Protein AF-A0A9P6THL8-F1 (afdb_monomer)

Foldseek 3Di:
DDDPPDPCVPDPVSCVVPDDDPVPDDFFAQFQAPWEKEWAFFPQQQLLVQCLVVVDSVPSDPVCVLAARDIDTAASVQETAPPDDADQDWAWFFDDPDPVRDTDTGGFPFWKFFAWWKFFFDDAKDAQQGFQFLVRLVVRGQAIFRFPQRGLGASPRRQVVPQPPPHGDSRRHRHGYGYRDGHGNVNLPDQPDDADQRVVHYDPRQDDDDRQWGFAWTWKWKDAQPGDTDTQATAGRSSTNGGSSSVRRNCCVNRDIDGGNHMYISTGGADDDLRHGRMLCSNCSNLVRWDADPVGDIDSHDDPRMDMDD

Mean predicted aligned error: 6.52 Å

Secondary structure (DSSP, 8-state):
-PPTT-HHHH-HHHHHHH---TTTS----SS--S-EEEE---HHHHHHHHHHHHS-STT-S-TTTTTS--EEE--GGGEEETT---PPPEEEE---S-TT-PPEEEE-S-EE-B---EEEE-SSPPPTT-PPPHHHHGGGEEEEE----B---EEHHHHHHH-TTT--STTTTT-EEE-S-EEETTTT-S--BPPP--SSPPPGGG---S--B---EE--EEE-TTSPPEE---EEGGG-SS-HHHHHHHHHHTS----TT-EEE------SSGGG-SBHHHHTTTTTS-EE-TTS-EESSPPTT-EEE-

Sequence (310 aa):
MLQADSSLANDGMTRTKLFHSQAEVTIHLPLDVGDYTDFFASEDHMINAATIFVGSRDNAMLLNWSHVPMAYHGRSSTIIVSRYAIARPVGQTRPGSSSDGIPCFGPTSQFDYELEVGYVIGGLANARGEPISLSRARDRIFGALILFCLEHFSAREIQAWESYPLGPFLGKNFATTISAWVVQAEALGLATFSCEPQAPAPLPYLQEREPTTWDLEVVAKVRGAEEAWTRTSVSNLKTLRWTAIQMITHHSVGGCCLRPGDLLGTGTISGNTVESLGCLLERTRGGTETWSLKHGQKRTWLEDGDLRKC

Nearest PDB structures (foldseek):
  1qqj-assembly1_B  TM=9.687E-01  e=2.855E-34  Mus musculus
  5ti1-assembly4_G  TM=9.709E-01  e=6.209E-34  Paraburkholderia xenovorans LB400
  5ti1-assembly1_A  TM=9.694E-01  e=3.849E-34  Paraburkholderia xenovorans LB400
  4qku-assembly2_D  TM=9.713E-01  e=7.429E-34  Burkholderia cenocepacia J2315
  4qku-assembly1_A  TM=9.738E-01  e=6.781E-33  Burkholderia cenocepacia J2315

Radius of gyration: 20.7 Å; Cα contacts (8 Å, |Δi|>4): 680; chains: 1; bounding box: 59×36×60 Å

Organism: NCBI:txid708437

InterPro domains:
  IPR005959 Fumarylacetoacetase [PTHR43069] (2-306)
  IPR011234 Fumarylacetoacetase-like, C-terminal [PF01557] (62-307)
  IPR036663 Fumarylacetoacetase-like, C-terminal domain superfamily [G3DSA:3.90.850.10] (28-307)
  IPR036663 Fumarylacetoacetase-like, C-terminal domain superfamily [SSF56529] (32-306)

Solvent-accessible surface area (backbone atoms only — not comparable to full-atom values): 16869 Å² total; per-residue (Å²): 128,87,56,88,87,34,74,68,74,70,34,68,67,54,43,70,72,74,58,74,59,80,88,78,53,88,85,57,64,76,59,74,50,70,51,28,35,37,31,60,21,12,54,46,37,46,38,46,52,27,28,61,77,72,70,33,69,90,71,22,68,54,78,58,58,65,63,38,79,45,66,48,78,53,51,38,93,31,57,40,39,69,86,71,86,79,80,80,59,65,47,54,30,60,42,65,96,56,92,81,67,58,63,42,75,45,67,55,80,43,30,33,47,25,37,34,39,27,35,32,32,26,67,76,55,44,53,77,65,42,50,46,49,50,92,51,24,62,74,29,44,54,14,43,26,57,22,36,33,55,13,51,36,28,28,48,50,31,23,72,49,58,20,74,91,82,45,71,48,84,19,41,49,76,39,32,22,29,49,57,61,74,37,39,38,75,78,72,44,77,44,76,34,57,64,73,85,58,79,62,68,50,58,79,78,58,60,77,92,62,46,67,33,45,92,42,80,44,46,36,28,43,22,52,83,89,57,65,80,22,79,59,18,53,26,42,60,55,55,35,71,48,44,67,36,44,44,49,15,58,61,12,60,87,17,43,59,57,42,54,34,21,38,40,38,36,26,40,41,15,39,95,46,78,55,10,24,26,30,35,54,58,65,8,59,68,58,77,39,73,45,68,43,83,88,63,54,71,38,46,44,65,57,93,67,53,42,78,46,100

Structure (mmCIF, N/CA/C/O backbone):
data_AF-A0A9P6THL8-F1
#
_entry.id   AF-A0A9P6THL8-F1
#
loop_
_atom_site.group_PDB
_atom_site.id
_atom_site.type_symbol
_atom_site.label_atom_id
_atom_site.label_alt_id
_atom_site.label_comp_id
_atom_site.label_asym_id
_atom_site.label_entity_id
_atom_site.label_seq_id
_atom_site.pdbx_PDB_ins_code
_atom_site.Cartn_x
_atom_site.Cartn_y
_atom_site.Cartn_z
_atom_site.occupancy
_atom_site.B_iso_or_equiv
_atom_site.auth_seq_id
_atom_site.auth_comp_id
_atom_site.auth_asym_id
_atom_site.auth_atom_id
_atom_site.pdbx_PDB_model_num
ATOM 1 N N . MET A 1 1 ? -19.019 8.530 -22.547 1.00 51.66 1 MET A N 1
ATOM 2 C CA . MET A 1 1 ? -20.054 9.165 -21.699 1.00 51.66 1 MET A CA 1
ATOM 3 C C . MET A 1 1 ? -21.196 9.621 -22.586 1.00 51.66 1 MET A C 1
ATOM 5 O O . MET A 1 1 ? -20.924 10.044 -23.704 1.00 51.66 1 MET A O 1
ATOM 9 N N . LEU A 1 2 ? -22.445 9.525 -22.123 1.00 58.72 2 LEU A N 1
ATOM 10 C CA . LEU A 1 2 ? -23.575 10.131 -22.831 1.00 58.72 2 LEU A CA 1
ATOM 11 C C . LEU A 1 2 ? -23.367 11.645 -22.868 1.00 58.72 2 LEU A C 1
ATOM 13 O O . LEU A 1 2 ? -23.181 12.266 -21.824 1.00 58.72 2 LEU A O 1
ATOM 17 N N . GLN A 1 3 ? -23.343 12.220 -24.067 1.00 67.75 3 GLN A N 1
ATOM 18 C CA . GLN A 1 3 ? -23.318 13.669 -24.218 1.00 67.75 3 GLN A CA 1
ATOM 19 C C . GLN A 1 3 ? -24.603 14.245 -23.616 1.00 67.75 3 GLN A C 1
ATOM 21 O O . GLN A 1 3 ? -25.689 13.673 -23.799 1.00 67.75 3 GLN A O 1
ATOM 26 N N . ALA A 1 4 ? -24.466 15.364 -22.898 1.00 63.47 4 ALA A N 1
ATOM 27 C CA . ALA A 1 4 ? -25.612 16.171 -22.503 1.00 63.47 4 ALA A CA 1
ATOM 28 C C . ALA A 1 4 ? -26.462 16.463 -23.756 1.00 63.47 4 ALA A C 1
ATOM 30 O O . ALA A 1 4 ? -25.913 16.686 -24.833 1.00 63.47 4 ALA A O 1
ATOM 31 N N . ASP A 1 5 ? -27.785 16.361 -23.620 1.00 71.50 5 ASP A N 1
ATOM 32 C CA . ASP A 1 5 ? -28.780 16.602 -24.679 1.00 71.50 5 ASP A CA 1
ATOM 33 C C . ASP A 1 5 ? -28.837 15.593 -25.841 1.00 71.50 5 ASP A C 1
ATOM 35 O O . ASP A 1 5 ? -29.547 15.809 -26.825 1.00 71.50 5 ASP A O 1
ATOM 39 N N . SER A 1 6 ? -28.167 14.441 -25.730 1.00 78.56 6 SER A N 1
ATOM 40 C CA . SER A 1 6 ? -28.364 13.352 -26.697 1.00 78.56 6 SER A CA 1
ATOM 41 C C . SER A 1 6 ? -29.800 12.804 -26.669 1.00 78.56 6 SER A C 1
ATOM 43 O O . SER A 1 6 ? -30.476 12.813 -25.638 1.00 78.56 6 SER A O 1
ATOM 45 N N . SER A 1 7 ? -30.268 12.255 -27.795 1.00 74.56 7 SER A N 1
ATOM 46 C CA . SER A 1 7 ? -31.587 11.607 -27.886 1.00 74.56 7 SER A CA 1
ATOM 47 C C . SER A 1 7 ? -31.772 10.495 -26.843 1.00 74.56 7 SER A C 1
ATOM 49 O O . SER A 1 7 ? -32.852 10.366 -26.276 1.00 74.56 7 SER A O 1
ATOM 51 N N . LEU A 1 8 ? -30.702 9.759 -26.514 1.00 72.88 8 LEU A N 1
ATOM 52 C CA . LEU A 1 8 ? -30.692 8.775 -25.424 1.00 72.88 8 LEU A CA 1
ATOM 53 C C . LEU A 1 8 ? -30.800 9.407 -24.029 1.00 72.88 8 LEU A C 1
ATOM 55 O O . LEU A 1 8 ? -31.421 8.821 -23.146 1.00 72.88 8 LEU A O 1
ATOM 59 N N . ALA A 1 9 ? -30.206 10.582 -23.807 1.00 69.56 9 ALA A N 1
ATOM 60 C CA . ALA A 1 9 ? -30.290 11.276 -22.522 1.00 69.56 9 ALA A CA 1
ATOM 61 C C . ALA A 1 9 ? -31.697 11.838 -22.242 1.00 69.56 9 ALA A C 1
ATOM 63 O O . ALA A 1 9 ? -32.037 12.043 -21.075 1.00 69.56 9 ALA A O 1
ATOM 64 N N . ASN A 1 10 ? -32.508 12.054 -23.285 1.00 74.56 10 ASN A N 1
ATOM 65 C CA . ASN A 1 10 ? -33.852 12.635 -23.202 1.00 74.56 10 ASN A CA 1
ATOM 66 C C . ASN A 1 10 ? -34.995 11.611 -23.342 1.00 74.56 10 ASN A C 1
ATOM 68 O O . ASN A 1 10 ? -36.155 11.966 -23.138 1.00 74.56 10 ASN A O 1
ATOM 72 N N . ASP A 1 11 ? -34.699 10.342 -23.638 1.00 82.00 11 ASP A N 1
ATOM 73 C CA . ASP A 1 11 ? -35.708 9.281 -23.654 1.00 82.00 11 ASP A CA 1
ATOM 74 C C . ASP A 1 11 ? -35.990 8.751 -22.237 1.00 82.00 11 ASP A C 1
ATOM 76 O O . ASP A 1 11 ? -35.182 8.038 -21.635 1.00 82.00 11 ASP A O 1
ATOM 80 N N . GLY A 1 12 ? -37.175 9.074 -21.711 1.00 79.88 12 GLY A N 1
ATOM 81 C CA . GLY A 1 12 ? -37.613 8.676 -20.373 1.00 79.88 12 GLY A CA 1
ATOM 82 C C . GLY A 1 12 ? -37.626 7.161 -20.148 1.00 79.88 12 GLY A C 1
ATOM 83 O O . GLY A 1 12 ? -37.243 6.712 -19.069 1.00 79.88 12 GLY A O 1
ATOM 84 N N . MET A 1 13 ? -37.981 6.358 -21.161 1.00 82.12 13 MET A N 1
ATOM 85 C CA . MET A 1 13 ? -37.974 4.896 -21.017 1.00 82.12 13 MET A CA 1
ATOM 86 C C . MET A 1 13 ? -36.553 4.340 -20.929 1.00 82.12 13 MET A C 1
ATOM 88 O O . MET A 1 13 ? -36.282 3.472 -20.097 1.00 82.12 13 MET A O 1
ATOM 92 N N . THR A 1 14 ? -35.642 4.842 -21.765 1.00 81.12 14 THR A N 1
ATOM 93 C CA . THR A 1 14 ? -34.224 4.463 -21.730 1.00 81.12 14 THR A CA 1
ATOM 94 C C . THR A 1 14 ? -33.574 4.870 -20.412 1.00 81.12 14 THR A C 1
ATOM 96 O O . THR A 1 14 ? -32.841 4.071 -19.830 1.00 81.12 14 THR A O 1
ATOM 99 N N . ARG A 1 15 ? -33.892 6.058 -19.878 1.00 79.94 15 ARG A N 1
ATOM 100 C CA . ARG A 1 15 ? -33.377 6.501 -18.574 1.00 79.94 15 ARG A CA 1
ATOM 101 C C . ARG A 1 15 ? -33.759 5.546 -17.448 1.00 79.94 15 ARG A C 1
ATOM 103 O O . ARG A 1 15 ? -32.882 5.110 -16.713 1.00 79.94 15 ARG A O 1
ATOM 110 N N . THR A 1 16 ? -35.038 5.183 -17.343 1.00 83.06 16 THR A N 1
ATOM 111 C CA . THR A 1 16 ? -35.516 4.269 -16.292 1.00 83.06 16 THR A CA 1
ATOM 112 C C . THR A 1 16 ? -34.966 2.849 -16.447 1.00 83.06 16 THR A C 1
ATOM 114 O O . THR A 1 16 ? -34.791 2.155 -15.452 1.00 83.06 16 THR A O 1
ATOM 117 N N . LYS A 1 17 ? -34.688 2.400 -17.678 1.00 85.19 17 LYS A N 1
ATOM 118 C CA . LYS A 1 17 ? -34.174 1.045 -17.934 1.00 85.19 17 LYS A CA 1
ATOM 119 C C . LYS A 1 17 ? -32.658 0.905 -17.790 1.00 85.19 17 LYS A C 1
ATOM 121 O O . LYS A 1 17 ? -32.214 -0.178 -17.435 1.00 85.19 17 LYS A O 1
ATOM 126 N N . LEU A 1 18 ? -31.880 1.937 -18.127 1.00 84.44 18 LEU A N 1
ATOM 127 C CA . LEU A 1 18 ? -30.414 1.842 -18.221 1.00 84.44 18 LEU A CA 1
ATOM 128 C C . LEU A 1 18 ? -29.664 2.533 -17.079 1.00 84.44 18 LEU A C 1
ATOM 130 O O . LEU A 1 18 ? -28.484 2.252 -16.878 1.00 84.44 18 LEU A O 1
ATOM 134 N N . PHE A 1 19 ? -30.307 3.448 -16.351 1.00 85.62 19 PHE A N 1
ATOM 135 C CA . PHE A 1 19 ? -29.684 4.134 -15.227 1.00 85.62 19 PHE A CA 1
ATOM 136 C C . PHE A 1 19 ? -30.283 3.650 -13.923 1.00 85.62 19 PHE A C 1
ATOM 138 O O . PHE A 1 19 ? -31.482 3.770 -13.683 1.00 85.62 19 PHE A O 1
ATOM 145 N N . HIS A 1 20 ? -29.407 3.174 -13.055 1.00 88.94 20 HIS A N 1
ATOM 146 C CA . HIS A 1 20 ? -29.761 2.775 -11.708 1.00 88.94 20 HIS A CA 1
ATOM 147 C C . HIS A 1 20 ? -29.165 3.768 -10.722 1.00 88.94 20 HIS A C 1
ATOM 149 O O . HIS A 1 20 ? -28.039 4.246 -10.903 1.00 88.94 20 HIS A O 1
ATOM 155 N N . SER A 1 21 ? -29.914 4.076 -9.665 1.00 90.44 21 SER A N 1
ATOM 156 C CA . SER A 1 21 ? -29.347 4.807 -8.541 1.00 90.44 21 SER A CA 1
ATOM 157 C C . SER A 1 21 ? -28.203 3.988 -7.948 1.00 90.44 21 SER A C 1
ATOM 159 O O . SER A 1 21 ? -28.346 2.791 -7.708 1.00 90.44 21 SER A O 1
ATOM 161 N N . GLN A 1 22 ? -27.073 4.629 -7.644 1.00 89.50 22 GLN A N 1
ATOM 162 C CA . GLN A 1 22 ? -25.965 3.952 -6.959 1.00 89.50 22 GLN A CA 1
ATOM 163 C C . GLN A 1 22 ? -26.384 3.382 -5.591 1.00 89.50 22 GLN A C 1
ATOM 165 O O . GLN A 1 22 ? -25.741 2.465 -5.090 1.00 89.50 22 GLN A O 1
ATOM 170 N N . ALA A 1 23 ? -27.451 3.915 -4.985 1.00 90.69 23 ALA A N 1
ATOM 171 C CA . ALA A 1 23 ? -28.009 3.412 -3.731 1.00 90.69 23 ALA A CA 1
ATOM 172 C C . ALA A 1 23 ? -28.830 2.117 -3.897 1.00 90.69 23 ALA A C 1
ATOM 174 O O . ALA A 1 23 ? -29.114 1.456 -2.904 1.00 90.69 23 ALA A O 1
ATOM 175 N N . GLU A 1 24 ? -29.211 1.764 -5.126 1.00 91.94 24 GLU A N 1
ATOM 176 C CA . GLU A 1 24 ? -30.087 0.626 -5.446 1.00 91.94 24 GLU A CA 1
ATOM 177 C C . GLU A 1 24 ? -29.328 -0.548 -6.079 1.00 91.94 24 GLU A C 1
ATOM 179 O O . GLU A 1 24 ? -29.916 -1.592 -6.356 1.00 91.94 24 GLU A O 1
ATOM 184 N N . VAL A 1 25 ? -28.023 -0.395 -6.317 1.00 91.31 25 VAL A N 1
ATOM 185 C CA . VAL A 1 25 ? -27.182 -1.434 -6.918 1.00 91.31 25 VAL A CA 1
ATOM 186 C C . VAL A 1 25 ? -26.286 -2.088 -5.878 1.00 91.31 25 VAL A C 1
ATOM 188 O O . VAL A 1 25 ? -25.800 -1.448 -4.943 1.00 91.31 25 VAL A O 1
ATOM 191 N N . THR A 1 26 ? -26.021 -3.377 -6.075 1.00 91.25 26 THR A N 1
ATOM 192 C CA . THR A 1 26 ? -24.977 -4.073 -5.322 1.00 91.25 26 THR A CA 1
ATOM 193 C C . THR A 1 26 ? -23.642 -3.843 -6.011 1.00 91.25 26 THR A C 1
ATOM 195 O O . THR A 1 26 ? -23.495 -4.062 -7.212 1.00 91.25 26 THR A O 1
ATOM 198 N N . ILE A 1 27 ? -22.672 -3.366 -5.241 1.00 90.25 27 ILE A N 1
ATOM 199 C CA . ILE A 1 27 ? -21.318 -3.120 -5.717 1.00 90.25 27 ILE A CA 1
ATOM 200 C C . ILE A 1 27 ? -20.491 -4.392 -5.518 1.00 90.25 27 ILE A C 1
ATOM 202 O O . ILE A 1 27 ? -20.472 -4.956 -4.425 1.00 90.25 27 ILE A O 1
ATOM 206 N N . HIS A 1 28 ? -19.784 -4.812 -6.565 1.00 92.12 28 HIS A N 1
ATOM 207 C CA . HIS A 1 28 ? -18.909 -5.982 -6.560 1.00 92.12 28 HIS A CA 1
ATOM 208 C C . HIS A 1 28 ? -17.447 -5.577 -6.755 1.00 92.12 28 HIS A C 1
ATOM 210 O O . HIS A 1 28 ? -17.143 -4.419 -7.048 1.00 92.12 28 HIS A O 1
ATOM 216 N N . LEU A 1 29 ? -16.542 -6.542 -6.584 1.00 92.06 29 LEU A N 1
ATOM 217 C CA . LEU A 1 29 ? -15.139 -6.361 -6.926 1.00 92.06 29 LEU A CA 1
ATOM 218 C C . LEU A 1 29 ? -15.017 -6.073 -8.437 1.00 92.06 29 LEU A C 1
ATOM 220 O O . LEU A 1 29 ? -15.604 -6.814 -9.227 1.00 92.06 29 LEU A O 1
ATOM 224 N N . PRO A 1 30 ? -14.306 -5.009 -8.853 1.00 90.19 30 PRO A N 1
ATOM 225 C CA . PRO A 1 30 ? -14.272 -4.610 -10.260 1.00 90.19 30 PRO A CA 1
ATOM 226 C C . PRO A 1 30 ? -13.395 -5.503 -11.151 1.00 90.19 30 PRO A C 1
ATOM 228 O O . PRO A 1 30 ? -13.446 -5.375 -12.372 1.00 90.19 30 PRO A O 1
ATOM 231 N N . LEU A 1 31 ? -12.578 -6.375 -10.559 1.00 89.88 31 LEU A N 1
ATOM 232 C CA . LEU A 1 31 ? -11.649 -7.264 -11.253 1.00 89.88 31 LEU A CA 1
ATOM 233 C C . LEU A 1 31 ? -11.541 -8.602 -10.520 1.00 89.88 31 LEU A C 1
ATOM 235 O O . LEU A 1 31 ? -11.673 -8.660 -9.300 1.00 89.88 31 LEU A O 1
ATOM 239 N N . ASP A 1 32 ? -11.269 -9.658 -11.283 1.00 93.31 32 ASP A N 1
ATOM 240 C CA . ASP A 1 32 ? -10.745 -10.914 -10.753 1.00 93.31 32 ASP A CA 1
ATOM 241 C C . ASP A 1 32 ? -9.227 -10.752 -10.598 1.00 93.31 32 ASP A C 1
ATOM 243 O O . ASP A 1 32 ? -8.502 -10.688 -11.594 1.00 93.31 32 ASP A O 1
ATOM 247 N N . VAL A 1 33 ? -8.760 -10.561 -9.361 1.00 94.81 33 VAL A N 1
ATOM 248 C CA . VAL A 1 33 ? -7.348 -10.261 -9.091 1.00 94.81 33 VAL A CA 1
ATOM 249 C C . VAL A 1 33 ? -6.541 -11.552 -9.167 1.00 94.81 33 VAL A C 1
ATOM 251 O O . VAL A 1 33 ? -6.634 -12.395 -8.275 1.00 94.81 33 VAL A O 1
ATOM 254 N N . GLY A 1 34 ? -5.724 -11.688 -10.212 1.00 95.25 34 GLY A N 1
ATOM 255 C CA . GLY A 1 34 ? -4.793 -12.804 -10.354 1.00 95.25 34 GLY A CA 1
ATOM 256 C C . GLY A 1 34 ? -3.738 -12.768 -9.252 1.00 95.25 34 GLY A C 1
ATOM 257 O O . GLY A 1 34 ? -3.819 -13.504 -8.265 1.00 95.25 34 GLY A O 1
ATOM 258 N N . ASP A 1 35 ? -2.769 -11.871 -9.404 1.00 97.56 35 ASP A N 1
ATOM 259 C CA . ASP A 1 35 ? -1.737 -11.616 -8.404 1.00 97.56 35 ASP A CA 1
ATOM 260 C C . ASP A 1 35 ? -1.866 -10.217 -7.802 1.00 97.56 35 ASP A C 1
ATOM 262 O O . ASP A 1 35 ? -2.228 -9.244 -8.469 1.00 97.56 35 ASP A O 1
ATOM 266 N N . TYR A 1 36 ? -1.541 -10.130 -6.516 1.00 97.00 36 TYR A N 1
ATOM 267 C CA . TYR A 1 36 ? -1.417 -8.880 -5.789 1.00 97.00 36 TYR A CA 1
ATOM 268 C C . TYR A 1 36 ? 0.014 -8.727 -5.292 1.00 97.00 36 TYR A C 1
ATOM 270 O O . TYR A 1 36 ? 0.531 -9.605 -4.601 1.00 97.00 36 TYR A O 1
ATOM 278 N N . THR A 1 37 ? 0.639 -7.604 -5.623 1.00 98.06 37 THR A N 1
ATOM 279 C CA . THR A 1 37 ? 1.959 -7.231 -5.117 1.00 98.06 37 THR A CA 1
ATOM 280 C C . THR A 1 37 ? 1.856 -5.889 -4.425 1.00 98.06 37 THR A C 1
ATOM 282 O O . THR A 1 37 ? 1.331 -4.932 -4.993 1.00 98.06 37 THR A O 1
ATOM 285 N N . ASP A 1 38 ? 2.382 -5.822 -3.212 1.00 97.06 38 ASP A N 1
ATOM 286 C CA . ASP A 1 38 ? 2.435 -4.597 -2.436 1.00 97.06 38 ASP A CA 1
ATOM 287 C C . ASP A 1 38 ? 3.863 -4.057 -2.405 1.00 97.06 38 ASP A C 1
ATOM 289 O O . ASP A 1 38 ? 4.803 -4.767 -2.029 1.00 97.06 38 ASP A O 1
ATOM 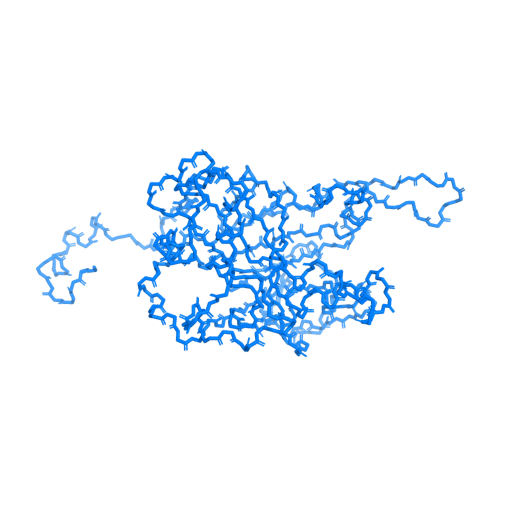293 N N . PHE A 1 39 ? 4.029 -2.820 -2.863 1.00 97.12 39 PHE A N 1
ATOM 294 C CA . PHE A 1 39 ? 5.311 -2.133 -2.862 1.00 97.12 39 PHE A CA 1
ATOM 295 C C . PHE A 1 39 ? 5.543 -1.391 -1.551 1.00 97.12 39 PHE A C 1
ATOM 297 O O . PHE A 1 39 ? 4.701 -1.317 -0.670 1.00 97.12 39 PHE A O 1
ATOM 304 N N . PHE A 1 40 ? 6.734 -0.828 -1.413 1.00 94.88 40 PHE A N 1
ATOM 305 C CA . PHE A 1 40 ? 7.114 0.008 -0.287 1.00 94.88 40 PHE A CA 1
ATOM 306 C C . PHE A 1 40 ? 7.680 1.328 -0.820 1.00 94.88 40 PHE A C 1
ATOM 308 O O . PHE A 1 40 ? 8.867 1.608 -0.671 1.00 94.88 40 PHE A O 1
ATOM 315 N N . ALA A 1 41 ? 6.854 2.096 -1.544 1.00 94.88 41 ALA A N 1
ATOM 316 C CA . ALA A 1 41 ? 7.314 3.185 -2.413 1.00 94.88 41 ALA A CA 1
ATOM 317 C C . ALA A 1 41 ? 7.491 4.558 -1.734 1.00 94.88 41 ALA A C 1
ATOM 319 O O . ALA A 1 41 ? 8.060 5.462 -2.350 1.00 94.88 41 ALA A O 1
ATOM 320 N N . SER A 1 42 ? 7.000 4.753 -0.506 1.00 94.31 42 SER A N 1
ATOM 321 C CA . SER A 1 42 ? 7.125 6.022 0.231 1.00 94.31 42 SER A CA 1
ATOM 322 C C . SER A 1 42 ? 8.410 6.058 1.063 1.00 94.31 42 SER A C 1
ATOM 324 O O . SER A 1 42 ? 8.629 5.207 1.925 1.00 94.31 42 SER A O 1
ATOM 326 N N . GLU A 1 43 ? 9.249 7.070 0.821 1.00 92.50 43 GLU A N 1
ATOM 327 C CA . GLU A 1 43 ? 10.488 7.287 1.582 1.00 92.50 43 GLU A CA 1
ATOM 328 C C . GLU A 1 43 ? 10.202 7.691 3.025 1.00 92.50 43 GLU A C 1
ATOM 330 O O . GLU A 1 43 ? 10.787 7.122 3.945 1.00 92.50 43 GLU A O 1
ATOM 335 N N . ASP A 1 44 ? 9.255 8.611 3.233 1.00 93.50 44 ASP A N 1
ATOM 336 C CA . ASP A 1 44 ? 8.840 9.033 4.571 1.00 93.50 44 ASP A CA 1
ATOM 337 C C . ASP A 1 44 ? 8.319 7.846 5.391 1.00 93.50 44 ASP A C 1
ATOM 339 O O . ASP A 1 44 ? 8.735 7.659 6.535 1.00 93.50 44 ASP A O 1
ATOM 343 N N . HIS A 1 45 ? 7.480 6.990 4.795 1.00 94.56 45 HIS A N 1
ATOM 344 C CA . HIS A 1 45 ? 6.963 5.809 5.484 1.00 94.56 45 HIS A CA 1
ATOM 345 C C . HIS A 1 45 ? 8.082 4.836 5.875 1.00 94.56 45 HIS A C 1
ATOM 347 O O . HIS A 1 45 ? 8.128 4.367 7.014 1.00 94.56 45 HIS A O 1
ATOM 353 N N . MET A 1 46 ? 9.022 4.575 4.961 1.00 91.62 46 MET A N 1
ATOM 354 C CA . MET A 1 46 ? 10.188 3.737 5.239 1.00 91.62 46 MET A CA 1
ATOM 355 C C . MET A 1 46 ? 11.027 4.301 6.390 1.00 91.62 46 MET A C 1
ATOM 357 O O . MET A 1 46 ? 11.335 3.569 7.335 1.00 91.62 46 MET A O 1
ATOM 361 N N . ILE A 1 47 ? 11.329 5.604 6.365 1.00 90.69 47 ILE A N 1
ATOM 362 C CA . ILE A 1 47 ? 12.107 6.272 7.413 1.00 90.69 47 ILE A CA 1
ATOM 363 C C . ILE A 1 47 ? 11.389 6.182 8.763 1.00 90.69 47 ILE A C 1
ATOM 365 O O . ILE A 1 47 ? 12.020 5.862 9.777 1.00 90.69 47 ILE A O 1
ATOM 369 N N . ASN A 1 48 ? 10.081 6.443 8.792 1.00 92.38 48 ASN A N 1
ATOM 370 C CA . ASN A 1 48 ? 9.290 6.407 10.017 1.00 92.38 48 ASN A CA 1
ATOM 371 C C . ASN A 1 48 ? 9.229 4.990 10.600 1.00 92.38 48 ASN A C 1
ATOM 373 O O . ASN A 1 48 ? 9.530 4.799 11.780 1.00 92.38 48 ASN A O 1
ATOM 377 N N . ALA A 1 49 ? 8.904 3.989 9.775 1.00 89.88 49 ALA A N 1
ATOM 378 C CA . ALA A 1 49 ? 8.830 2.595 10.198 1.00 89.88 49 ALA A CA 1
ATOM 379 C C . ALA A 1 49 ? 10.182 2.101 10.730 1.00 89.88 49 ALA A C 1
ATOM 381 O O . ALA A 1 49 ? 10.255 1.539 11.822 1.00 89.88 49 ALA A O 1
ATOM 382 N N . ALA A 1 50 ? 11.274 2.360 10.010 1.00 85.69 50 ALA A N 1
ATOM 383 C CA . ALA A 1 50 ? 12.598 1.947 10.450 1.00 85.69 50 ALA A CA 1
ATOM 384 C C . ALA A 1 50 ? 13.059 2.700 11.710 1.00 85.69 50 ALA A C 1
ATOM 386 O O . ALA A 1 50 ? 13.656 2.091 12.595 1.00 85.69 50 ALA A O 1
ATOM 387 N N . THR A 1 51 ? 12.703 3.978 11.873 1.00 87.88 51 THR A N 1
ATOM 388 C CA . THR A 1 51 ? 12.951 4.704 13.130 1.00 87.88 51 THR A CA 1
ATOM 389 C C . THR A 1 51 ? 12.221 4.046 14.305 1.00 87.88 51 THR A C 1
ATOM 391 O O . THR A 1 51 ? 12.811 3.890 15.371 1.00 87.88 51 THR A O 1
ATOM 394 N N . ILE A 1 52 ? 10.972 3.610 14.113 1.00 88.44 52 ILE A N 1
ATOM 395 C CA . ILE A 1 52 ? 10.176 2.934 15.150 1.00 88.44 52 ILE A CA 1
ATOM 396 C C . ILE A 1 52 ? 10.746 1.547 15.483 1.00 88.44 52 ILE A C 1
ATOM 398 O O . ILE A 1 52 ? 10.860 1.199 16.657 1.00 88.44 52 ILE A O 1
ATOM 402 N N . PHE A 1 53 ? 11.111 0.751 14.475 1.00 82.25 53 PHE A N 1
ATOM 403 C CA . PHE A 1 53 ? 11.532 -0.640 14.684 1.00 82.25 53 PHE A CA 1
ATOM 404 C C . PHE A 1 53 ? 13.018 -0.807 15.024 1.00 82.25 53 PHE A C 1
ATOM 406 O O . PHE A 1 53 ? 13.373 -1.744 15.738 1.00 82.25 53 PHE A O 1
ATOM 413 N N . VAL A 1 54 ? 13.885 0.069 14.513 1.00 79.06 54 VAL A N 1
ATOM 414 C CA . VAL A 1 54 ? 15.353 -0.019 14.646 1.00 79.06 54 VAL A CA 1
ATOM 415 C C . VAL A 1 54 ? 15.901 1.045 15.605 1.00 79.06 54 VAL A C 1
ATOM 417 O O . VAL A 1 54 ? 17.006 0.898 16.124 1.00 79.06 54 VAL A O 1
ATOM 420 N N . GLY A 1 55 ? 15.139 2.108 15.888 1.00 74.44 55 GLY A N 1
ATOM 421 C CA . GLY A 1 55 ? 15.518 3.151 16.846 1.00 74.44 55 GLY A CA 1
ATOM 422 C C . GLY A 1 55 ? 16.481 4.211 16.303 1.00 74.44 55 GLY A C 1
ATOM 423 O O . GLY A 1 55 ? 16.997 5.014 17.077 1.00 74.44 55 GLY A O 1
ATOM 424 N N . SER A 1 56 ? 16.751 4.236 14.993 1.00 66.38 56 SER A N 1
ATOM 425 C CA . SER A 1 56 ? 17.620 5.239 14.367 1.00 66.38 56 SER A CA 1
ATOM 426 C C . SER A 1 56 ? 17.152 5.597 12.961 1.00 66.38 56 SER A C 1
ATOM 428 O O . SER A 1 56 ? 16.839 4.716 12.163 1.00 66.38 56 SER A O 1
ATOM 430 N N . ARG A 1 57 ? 17.175 6.901 12.661 1.00 64.69 57 ARG A N 1
ATOM 431 C CA . ARG A 1 57 ? 16.924 7.464 11.328 1.00 64.69 57 ARG A CA 1
ATOM 432 C C . ARG A 1 57 ? 18.108 7.250 10.378 1.00 64.69 57 ARG A C 1
ATOM 434 O O . ARG A 1 57 ? 17.909 7.096 9.181 1.00 64.69 57 ARG A O 1
ATOM 441 N N . ASP A 1 58 ? 19.325 7.188 10.913 1.00 60.16 58 ASP A N 1
ATOM 442 C CA . ASP A 1 58 ? 20.559 7.083 10.121 1.00 60.16 58 ASP A CA 1
ATOM 443 C C . ASP A 1 58 ? 20.864 5.636 9.701 1.00 60.16 58 ASP A C 1
ATOM 445 O O . ASP A 1 58 ? 21.527 5.406 8.695 1.00 60.16 58 ASP A O 1
ATOM 449 N N . ASN A 1 59 ? 20.319 4.653 10.429 1.00 57.25 59 ASN A N 1
ATOM 450 C CA . ASN A 1 59 ? 20.318 3.237 10.038 1.00 57.25 59 ASN A CA 1
ATOM 451 C C . ASN A 1 59 ? 19.031 2.827 9.294 1.00 57.25 59 ASN A C 1
ATOM 453 O O . ASN A 1 59 ? 18.855 1.647 8.995 1.00 57.25 59 ASN A O 1
ATOM 457 N N . ALA A 1 60 ? 18.109 3.769 9.050 1.00 52.66 60 ALA A N 1
ATOM 458 C CA . ALA A 1 60 ? 16.752 3.467 8.597 1.00 52.66 60 ALA A CA 1
ATOM 459 C C . ALA A 1 60 ? 16.687 2.982 7.147 1.00 52.66 60 ALA A C 1
ATOM 461 O O . ALA A 1 60 ? 15.896 2.097 6.823 1.00 52.66 60 ALA A O 1
ATOM 462 N N . MET A 1 61 ? 17.532 3.536 6.276 1.00 56.94 61 MET A N 1
ATOM 463 C CA . MET A 1 61 ? 17.593 3.082 4.895 1.00 56.94 61 MET A CA 1
ATOM 464 C C . MET A 1 61 ? 18.392 1.788 4.843 1.00 56.94 61 MET A C 1
ATOM 466 O O . MET A 1 61 ? 19.624 1.800 4.893 1.00 56.94 61 MET A O 1
ATOM 470 N N . LEU A 1 62 ? 17.701 0.658 4.683 1.00 65.88 62 LEU A N 1
ATOM 471 C CA . LEU A 1 62 ? 18.366 -0.503 4.109 1.00 65.88 62 LEU A CA 1
ATOM 472 C C . LEU A 1 62 ? 18.953 -0.042 2.769 1.00 65.88 62 LEU A C 1
ATOM 474 O O . LEU A 1 62 ? 18.225 0.490 1.934 1.00 65.88 62 LEU A O 1
ATOM 478 N N . LEU A 1 63 ? 20.267 -0.208 2.581 1.00 74.56 63 LEU A N 1
ATOM 479 C CA . LEU A 1 63 ? 20.997 0.271 1.398 1.00 74.56 63 LEU A CA 1
ATOM 480 C C . LEU A 1 63 ? 20.269 -0.065 0.085 1.00 74.56 63 LEU A C 1
ATOM 482 O O . LEU A 1 63 ? 20.288 0.713 -0.860 1.00 74.56 63 LEU A O 1
ATOM 486 N N . ASN A 1 64 ? 19.603 -1.218 0.031 1.00 85.00 64 ASN A N 1
ATOM 487 C CA . ASN A 1 64 ? 18.845 -1.664 -1.131 1.00 85.00 64 ASN A CA 1
ATOM 488 C C . ASN A 1 64 ? 17.587 -0.828 -1.428 1.00 85.00 64 ASN A C 1
ATOM 490 O O . ASN A 1 64 ? 17.267 -0.674 -2.604 1.00 85.00 64 ASN A O 1
ATOM 494 N N . TRP A 1 65 ? 16.896 -0.272 -0.429 1.00 89.62 65 TRP A N 1
ATOM 495 C CA . TRP A 1 65 ? 15.627 0.437 -0.623 1.00 89.62 65 TRP A CA 1
ATOM 496 C C . TRP A 1 65 ? 15.789 1.666 -1.524 1.00 89.62 65 TRP A C 1
ATOM 498 O O . TRP A 1 65 ? 14.969 1.916 -2.405 1.00 89.62 65 TRP A O 1
ATOM 508 N N . SER A 1 66 ? 16.904 2.388 -1.385 1.00 89.19 66 SER A N 1
ATOM 509 C CA . SER A 1 66 ? 17.219 3.556 -2.222 1.00 89.19 66 SER A CA 1
ATOM 510 C C . SER A 1 66 ? 17.554 3.201 -3.675 1.00 89.19 66 SER A C 1
ATOM 512 O O . SER A 1 66 ? 17.644 4.087 -4.524 1.00 89.19 66 SER A O 1
ATOM 514 N N . HIS A 1 67 ? 17.758 1.915 -3.975 1.00 91.81 67 HIS A N 1
ATOM 515 C CA . HIS A 1 67 ? 18.137 1.418 -5.299 1.00 91.81 67 HIS A CA 1
ATOM 516 C C . HIS A 1 67 ? 17.069 0.540 -5.956 1.00 91.81 67 HIS A C 1
ATOM 518 O O . HIS A 1 67 ? 17.129 0.318 -7.168 1.00 91.81 67 HIS A O 1
ATOM 524 N N . VAL A 1 68 ? 16.125 0.022 -5.172 1.00 92.88 68 VAL A N 1
ATOM 525 C CA . VAL A 1 68 ? 15.157 -0.981 -5.598 1.00 92.88 68 VAL A CA 1
ATOM 526 C C . VAL A 1 68 ? 13.775 -0.621 -5.050 1.00 92.88 68 VAL A C 1
ATOM 528 O O . VAL A 1 68 ? 13.648 -0.479 -3.833 1.00 92.88 68 VAL A O 1
ATOM 531 N N . PRO A 1 69 ? 12.727 -0.539 -5.894 1.00 95.00 69 PRO A N 1
ATOM 532 C CA . PRO A 1 69 ? 11.353 -0.449 -5.416 1.00 95.00 69 PRO A CA 1
ATOM 533 C C . PRO A 1 69 ? 10.969 -1.791 -4.783 1.00 95.00 69 PRO A C 1
ATOM 535 O O . PRO A 1 69 ? 10.499 -2.708 -5.457 1.00 95.00 69 PRO A O 1
ATOM 538 N N . MET A 1 70 ? 11.256 -1.926 -3.487 1.00 94.56 70 MET A N 1
ATOM 539 C CA . MET A 1 70 ? 11.009 -3.146 -2.724 1.00 94.56 70 MET A CA 1
ATOM 540 C C . MET A 1 70 ? 9.516 -3.458 -2.677 1.00 94.56 70 MET A C 1
ATOM 542 O O . MET A 1 70 ? 8.686 -2.553 -2.593 1.00 94.56 70 MET A O 1
ATOM 546 N N . ALA A 1 71 ? 9.197 -4.748 -2.708 1.00 96.06 71 ALA A N 1
ATOM 547 C CA . ALA A 1 71 ? 7.836 -5.249 -2.686 1.00 96.06 71 ALA A CA 1
ATOM 548 C C . ALA A 1 71 ? 7.783 -6.674 -2.132 1.00 96.06 71 ALA A C 1
ATOM 550 O O . ALA A 1 71 ? 8.809 -7.356 -2.040 1.00 96.06 71 ALA A O 1
ATOM 551 N N . TYR A 1 72 ? 6.577 -7.131 -1.822 1.00 96.19 72 TYR A N 1
ATOM 552 C CA . TYR A 1 72 ? 6.277 -8.524 -1.509 1.00 96.19 72 TYR A CA 1
ATOM 553 C C . TYR A 1 72 ? 4.965 -8.946 -2.176 1.00 96.19 72 TYR A C 1
ATOM 555 O O . TYR A 1 72 ? 4.131 -8.120 -2.551 1.00 96.19 72 TYR A O 1
ATOM 563 N N . HIS A 1 73 ? 4.782 -10.254 -2.342 1.00 97.69 73 HIS A N 1
ATOM 564 C CA . HIS A 1 73 ? 3.522 -10.798 -2.836 1.00 97.69 73 HIS A CA 1
ATOM 565 C C . HIS A 1 73 ? 2.469 -10.738 -1.728 1.00 97.69 73 HIS A C 1
ATOM 567 O O . HIS A 1 73 ? 2.632 -11.349 -0.671 1.00 97.69 73 HIS A O 1
ATOM 573 N N . GLY A 1 74 ? 1.393 -10.000 -1.980 1.00 95.69 74 GLY A N 1
ATOM 574 C CA . GLY A 1 74 ? 0.223 -9.938 -1.119 1.00 95.69 74 GLY A CA 1
ATOM 575 C C . GLY A 1 74 ? -0.725 -11.114 -1.359 1.00 95.69 74 GLY A C 1
ATOM 576 O O . GLY A 1 74 ? -0.431 -12.066 -2.087 1.00 95.69 74 GLY A O 1
ATOM 577 N N . ARG A 1 75 ? -1.904 -11.066 -0.728 1.00 97.12 75 ARG A N 1
ATOM 578 C CA . ARG A 1 75 ? -2.900 -12.140 -0.825 1.00 97.12 75 ARG A CA 1
ATOM 579 C C . ARG A 1 75 ? -4.125 -11.724 -1.636 1.00 97.12 75 ARG A C 1
ATOM 581 O O . ARG A 1 75 ? -5.023 -11.077 -1.110 1.00 97.12 75 ARG A O 1
ATOM 588 N N . SER A 1 76 ? -4.223 -12.200 -2.879 1.00 95.69 76 SER A N 1
ATOM 589 C CA . SER A 1 76 ? -5.348 -11.870 -3.771 1.00 95.69 76 SER A CA 1
ATOM 590 C C . SER A 1 76 ? -6.712 -12.345 -3.249 1.00 95.69 76 SER A C 1
ATOM 592 O O . SER A 1 76 ? -7.710 -11.650 -3.398 1.00 95.69 76 SER A O 1
ATOM 594 N N . SER A 1 77 ? -6.779 -13.513 -2.592 1.00 95.81 77 SER A N 1
ATOM 595 C CA . SER A 1 77 ? -8.061 -14.121 -2.178 1.00 95.81 77 SER A CA 1
ATOM 596 C C . SER A 1 77 ? -8.814 -13.352 -1.090 1.00 95.81 77 SER A C 1
ATOM 598 O O . SER A 1 77 ? -9.974 -13.647 -0.826 1.00 95.81 77 SER A O 1
ATOM 600 N N . THR A 1 78 ? -8.137 -12.435 -0.406 1.00 94.56 78 THR A N 1
ATOM 601 C CA . THR A 1 78 ? -8.695 -11.600 0.666 1.00 94.56 78 THR A CA 1
ATOM 602 C C . THR A 1 78 ? -8.819 -10.144 0.235 1.00 94.56 78 THR A C 1
ATOM 604 O O . THR A 1 78 ? -8.998 -9.267 1.080 1.00 94.56 78 THR A O 1
ATOM 607 N N . ILE A 1 79 ? -8.754 -9.895 -1.077 1.00 93.38 79 ILE A N 1
ATOM 608 C CA . ILE A 1 79 ? -9.115 -8.613 -1.659 1.00 93.38 79 ILE A CA 1
ATOM 609 C C . ILE A 1 79 ? -10.638 -8.516 -1.732 1.00 93.38 79 ILE A C 1
ATOM 611 O O . ILE A 1 79 ? -11.304 -9.311 -2.395 1.00 93.38 79 ILE A O 1
ATOM 615 N N . ILE A 1 80 ? -11.195 -7.526 -1.047 1.00 91.56 80 ILE A N 1
ATOM 616 C CA . ILE A 1 80 ? -12.639 -7.298 -0.934 1.00 91.56 80 ILE A CA 1
ATOM 617 C C . ILE A 1 80 ? -12.995 -5.890 -1.406 1.00 91.56 80 ILE A C 1
ATOM 619 O O . ILE A 1 80 ? -12.166 -4.993 -1.376 1.00 91.56 80 ILE A O 1
ATOM 623 N N . VAL A 1 81 ? -14.222 -5.650 -1.866 1.00 90.19 81 VAL A N 1
ATOM 624 C CA . VAL A 1 81 ? -14.645 -4.287 -2.240 1.00 90.19 81 VAL A CA 1
ATOM 625 C C . VAL A 1 81 ? -15.063 -3.488 -1.000 1.00 90.19 81 VAL A C 1
ATOM 627 O O . VAL A 1 81 ? -15.464 -4.056 0.009 1.00 90.19 81 VAL A O 1
ATOM 630 N N . SER A 1 82 ? -14.972 -2.161 -1.039 1.00 82.94 82 SER A N 1
ATOM 631 C CA . SER A 1 82 ? -15.434 -1.285 0.047 1.00 82.94 82 SER A CA 1
ATOM 632 C C . SER A 1 82 ? -16.827 -1.677 0.572 1.00 82.94 82 SER A C 1
ATOM 634 O O . SER A 1 82 ? -17.702 -2.012 -0.228 1.00 82.94 82 SER A O 1
ATOM 636 N N . ARG A 1 83 ? -17.036 -1.531 1.898 1.00 80.94 83 ARG A N 1
ATOM 637 C CA . ARG A 1 83 ? -18.272 -1.753 2.701 1.00 80.94 83 ARG A CA 1
ATOM 638 C C . ARG A 1 83 ? -18.351 -3.055 3.502 1.00 80.94 83 ARG A C 1
ATOM 640 O O . ARG A 1 83 ? -19.264 -3.166 4.319 1.00 80.94 83 ARG A O 1
ATOM 647 N N . TYR A 1 84 ? -17.426 -3.999 3.342 1.00 85.56 84 TYR A N 1
ATOM 648 C CA . TYR A 1 84 ? -17.395 -5.167 4.228 1.00 85.56 84 TYR A CA 1
ATOM 649 C C . TYR A 1 84 ? -16.837 -4.810 5.609 1.00 85.56 84 TYR A C 1
ATOM 651 O O . TYR A 1 84 ? -15.886 -4.039 5.737 1.00 85.56 84 TYR A O 1
ATOM 659 N N . ALA A 1 85 ? -17.449 -5.379 6.648 1.00 88.62 85 ALA A N 1
ATOM 660 C CA . ALA A 1 85 ? -16.882 -5.378 7.989 1.00 88.62 85 ALA A CA 1
ATOM 661 C C . ALA A 1 85 ? -15.707 -6.357 8.044 1.00 88.62 85 ALA A C 1
ATOM 663 O O . ALA A 1 85 ? -15.730 -7.400 7.390 1.00 88.62 85 ALA A O 1
ATOM 664 N N . ILE A 1 86 ? -14.691 -6.018 8.831 1.00 90.62 86 ILE A N 1
ATOM 665 C CA . ILE A 1 86 ? -13.441 -6.773 8.882 1.00 90.62 86 ILE A CA 1
ATOM 666 C C . ILE A 1 86 ? -13.227 -7.209 10.316 1.00 90.62 86 ILE A C 1
ATOM 668 O O . ILE A 1 86 ? -13.214 -6.387 11.233 1.00 90.62 86 ILE A O 1
ATOM 672 N N . ALA A 1 87 ? -13.138 -8.523 10.497 1.00 92.94 87 ALA A N 1
ATOM 673 C CA . ALA A 1 87 ? -12.895 -9.116 11.795 1.00 92.94 87 ALA A CA 1
ATOM 674 C C . ALA A 1 87 ? -11.454 -8.830 12.222 1.00 92.94 87 ALA A C 1
ATOM 676 O O . ALA A 1 87 ? -10.523 -8.956 11.424 1.00 92.94 87 ALA A O 1
ATOM 677 N N . ARG A 1 88 ? -11.273 -8.475 13.495 1.00 95.12 88 ARG A N 1
ATOM 678 C CA . ARG A 1 88 ? -9.946 -8.342 14.092 1.00 95.12 88 ARG A CA 1
ATOM 679 C C . ARG A 1 88 ? -9.222 -9.693 13.993 1.00 95.12 88 ARG A C 1
ATOM 681 O O . ARG A 1 88 ? -9.762 -10.692 14.476 1.00 95.12 88 ARG A O 1
ATOM 688 N N . PRO A 1 89 ? -8.032 -9.752 13.376 1.00 94.69 89 PRO A N 1
ATOM 689 C CA . PRO A 1 89 ? -7.316 -11.003 13.199 1.00 94.69 89 PRO A CA 1
ATOM 690 C C . PRO A 1 89 ? -6.816 -11.525 14.544 1.00 94.69 89 PRO A C 1
ATOM 692 O O . PRO A 1 89 ? -6.490 -10.763 15.460 1.00 94.69 89 PRO A O 1
ATOM 695 N N . VAL A 1 90 ? -6.732 -12.847 14.625 1.00 95.88 90 VAL A N 1
ATOM 696 C CA . VAL A 1 90 ? -6.173 -13.591 15.750 1.00 95.88 90 VAL A CA 1
ATOM 697 C C . VAL A 1 90 ? -4.891 -14.256 15.269 1.00 95.88 90 VAL A C 1
ATOM 699 O O . VAL A 1 90 ? -4.877 -14.862 14.199 1.00 95.88 90 VAL A O 1
ATOM 702 N N . GLY A 1 91 ? -3.822 -14.176 16.052 1.00 95.38 91 GLY A N 1
ATOM 703 C CA . GLY A 1 91 ? -2.569 -14.832 15.699 1.00 95.38 91 GLY A CA 1
ATOM 704 C C . GLY A 1 91 ? -1.559 -14.834 16.830 1.00 95.38 91 GLY A C 1
ATOM 705 O O . GLY A 1 91 ? -1.880 -14.500 17.971 1.00 95.38 91 GLY A O 1
ATOM 706 N N . GLN A 1 92 ? -0.348 -15.278 16.503 1.00 94.81 92 GLN A N 1
ATOM 707 C CA . GLN A 1 92 ? 0.750 -15.325 17.457 1.00 94.81 92 GLN A CA 1
ATOM 708 C C . GLN A 1 92 ? 1.443 -13.974 17.561 1.00 94.81 92 GLN A C 1
ATOM 710 O O . GLN A 1 92 ? 1.698 -13.321 16.550 1.00 94.81 92 GLN A O 1
ATOM 715 N N . THR A 1 93 ? 1.806 -13.599 18.779 1.00 91.94 93 THR A N 1
ATOM 716 C CA . THR A 1 93 ? 2.612 -12.414 19.060 1.00 91.94 93 THR A CA 1
ATOM 717 C C . THR A 1 93 ? 3.840 -12.803 19.868 1.00 91.94 93 THR A C 1
ATOM 719 O O . THR A 1 93 ? 3.924 -13.904 20.424 1.00 91.94 93 THR A O 1
ATOM 722 N N . ARG A 1 94 ? 4.825 -11.897 19.909 1.00 87.56 94 ARG A N 1
ATOM 723 C CA . ARG A 1 94 ? 6.040 -12.086 20.709 1.00 87.56 94 ARG A CA 1
ATOM 724 C C . ARG A 1 94 ? 5.676 -12.476 22.148 1.00 87.56 94 ARG A C 1
ATOM 726 O O . ARG A 1 94 ? 4.687 -11.954 22.669 1.00 87.56 94 ARG A O 1
ATOM 733 N N . PRO A 1 95 ? 6.479 -13.336 22.799 1.00 83.50 95 PRO A N 1
ATOM 734 C CA . PRO A 1 95 ? 6.340 -13.581 24.227 1.00 83.50 95 PRO A CA 1
ATOM 735 C C . PRO A 1 95 ? 6.271 -12.253 24.985 1.00 83.50 95 PRO A C 1
ATOM 737 O O . PRO A 1 95 ? 7.022 -11.321 24.680 1.00 83.50 95 PRO A O 1
ATOM 740 N N . GLY A 1 96 ? 5.342 -12.157 25.935 1.00 72.19 96 GLY A N 1
ATOM 741 C CA . GLY A 1 96 ? 5.231 -10.990 26.805 1.00 72.19 96 GLY A CA 1
ATOM 742 C C . GLY A 1 96 ? 6.402 -10.903 27.789 1.00 72.19 96 GLY A C 1
ATOM 743 O O . GLY A 1 96 ? 7.467 -11.481 27.595 1.00 72.19 96 GLY A O 1
ATOM 744 N N . SER A 1 97 ? 6.195 -10.236 28.923 1.00 62.69 97 SER A N 1
ATOM 745 C CA . SER A 1 97 ? 7.158 -10.244 30.035 1.00 62.69 97 SER A CA 1
ATOM 746 C C . SER A 1 97 ? 7.253 -11.594 30.770 1.00 62.69 97 SER A C 1
ATOM 748 O O . SER A 1 97 ? 7.897 -11.673 31.818 1.00 62.69 97 SER A O 1
ATOM 750 N N . SER A 1 98 ? 6.610 -12.653 30.261 1.00 60.97 98 SER A N 1
ATOM 751 C CA . SER A 1 98 ? 6.672 -13.987 30.849 1.00 60.97 98 SER A CA 1
ATOM 752 C C . SER A 1 98 ? 8.059 -14.600 30.651 1.00 60.97 98 SER A C 1
ATOM 754 O O . SER A 1 98 ? 8.663 -14.545 29.581 1.00 60.97 98 SER A O 1
ATOM 756 N N . SER A 1 99 ? 8.584 -15.200 31.716 1.00 59.44 99 SER A N 1
ATOM 757 C CA . SER A 1 99 ? 9.933 -15.773 31.752 1.00 59.44 99 SER A CA 1
ATOM 758 C C . SER A 1 99 ? 10.076 -17.096 30.992 1.00 59.44 99 SER A C 1
ATOM 760 O O . SER A 1 99 ? 11.173 -17.643 30.935 1.00 59.44 99 SER A O 1
ATOM 762 N N . ASP A 1 100 ? 8.984 -17.641 30.455 1.00 78.88 100 ASP A N 1
ATOM 763 C CA . ASP A 1 100 ? 8.953 -18.913 29.728 1.00 78.88 100 ASP A CA 1
ATOM 764 C C . ASP A 1 100 ? 9.267 -18.768 28.230 1.00 78.88 100 ASP A C 1
ATOM 766 O O . ASP A 1 100 ? 9.505 -19.773 27.560 1.00 78.88 100 ASP A O 1
ATOM 770 N N . GLY A 1 101 ? 9.300 -17.536 27.703 1.00 82.00 101 GLY A N 1
ATOM 771 C CA . GLY A 1 101 ? 9.575 -17.273 26.290 1.00 82.00 101 GLY A CA 1
ATOM 772 C C . GLY A 1 101 ? 8.509 -17.834 25.342 1.00 82.00 101 GLY A C 1
ATOM 773 O O . GLY A 1 101 ? 8.790 -18.015 24.156 1.00 82.00 101 GLY A O 1
ATOM 774 N N . ILE A 1 102 ? 7.304 -18.127 25.844 1.00 88.19 102 ILE A N 1
ATOM 775 C CA . ILE A 1 102 ? 6.221 -18.715 25.053 1.00 88.19 102 ILE A CA 1
ATOM 776 C C . ILE A 1 102 ? 5.448 -17.601 24.324 1.00 88.19 102 ILE A C 1
ATOM 778 O O . ILE A 1 102 ? 5.038 -16.627 24.960 1.00 88.19 102 ILE A O 1
ATOM 782 N N . PRO A 1 103 ? 5.221 -17.716 23.000 1.00 91.19 103 PRO A N 1
ATOM 783 C CA . PRO A 1 103 ? 4.408 -16.759 22.254 1.00 91.19 103 PRO A CA 1
ATOM 784 C C . PRO A 1 103 ? 2.979 -16.683 22.794 1.00 91.19 103 PRO A C 1
ATOM 786 O O . PRO A 1 103 ? 2.388 -17.697 23.172 1.00 91.19 103 PRO A O 1
ATOM 789 N N . CYS A 1 104 ? 2.387 -15.492 22.777 1.00 90.75 104 CYS A N 1
ATOM 790 C CA . CYS A 1 104 ? 0.967 -15.341 23.081 1.00 90.75 104 CYS A CA 1
ATOM 791 C C . CYS A 1 104 ? 0.124 -15.642 21.831 1.00 90.75 104 CYS A C 1
ATOM 793 O O . CYS A 1 104 ? 0.599 -15.495 20.706 1.00 90.75 104 CYS A O 1
ATOM 795 N N . PHE A 1 105 ? -1.133 -16.055 22.016 1.00 94.06 105 PHE A N 1
ATOM 796 C CA . PHE A 1 105 ? -2.097 -16.255 20.930 1.00 94.06 105 PHE A CA 1
ATOM 797 C C . PHE A 1 105 ? -3.411 -15.556 21.271 1.00 94.06 105 PHE A C 1
ATOM 799 O O . PHE A 1 105 ? -3.990 -15.805 22.330 1.00 94.06 105 PHE A O 1
ATOM 806 N N . GLY A 1 106 ? -3.883 -14.680 20.387 1.00 95.06 106 GLY A N 1
ATOM 807 C CA . GLY A 1 106 ? -5.078 -13.886 20.653 1.00 95.06 106 GLY A CA 1
ATOM 808 C C . GLY A 1 106 ? -5.378 -12.848 19.573 1.00 95.06 106 GLY A C 1
ATOM 809 O O . GLY A 1 106 ? -4.647 -12.759 18.583 1.00 95.06 106 GLY A O 1
ATOM 810 N N . PRO A 1 107 ? -6.484 -12.098 19.729 1.00 95.25 107 PRO A N 1
ATOM 811 C CA . PRO A 1 107 ? -6.818 -10.996 18.838 1.00 95.25 107 PRO A CA 1
ATOM 812 C C . PRO A 1 107 ? -5.764 -9.897 18.936 1.00 95.25 107 PRO A C 1
ATOM 814 O O . PRO A 1 107 ? -5.269 -9.608 20.026 1.00 95.25 107 PRO A O 1
ATOM 817 N N . THR A 1 108 ? -5.450 -9.258 17.810 1.00 94.06 108 THR A N 1
ATOM 818 C CA . THR A 1 108 ? -4.389 -8.253 17.821 1.00 94.06 108 THR A CA 1
ATOM 819 C C . THR A 1 108 ? -4.772 -6.977 18.582 1.00 94.06 108 THR A C 1
ATOM 821 O O . THR A 1 108 ? -5.852 -6.419 18.384 1.00 94.06 108 THR A O 1
ATOM 824 N N . SER A 1 109 ? -3.867 -6.467 19.414 1.00 92.81 109 SER A N 1
ATOM 825 C CA . SER A 1 109 ? -3.975 -5.180 20.104 1.00 92.81 109 SER A CA 1
ATOM 826 C C . SER A 1 109 ? -3.497 -3.993 19.254 1.00 92.81 109 SER A C 1
ATOM 828 O O . SER A 1 109 ? -3.927 -2.862 19.477 1.00 92.81 109 SER A O 1
ATOM 830 N N . GLN A 1 110 ? -2.653 -4.248 18.247 1.00 94.50 110 GLN A N 1
ATOM 831 C CA . GLN A 1 110 ? -2.048 -3.230 17.383 1.00 94.50 110 GLN A CA 1
ATOM 832 C C . GLN A 1 110 ? -2.647 -3.285 15.978 1.00 94.50 110 GLN A C 1
ATOM 834 O O . GLN A 1 110 ? -1.972 -3.646 15.014 1.00 94.50 110 GLN A O 1
ATOM 839 N N . PHE A 1 111 ? -3.946 -2.993 15.889 1.00 95.31 111 PHE A N 1
ATOM 840 C CA . PHE A 1 111 ? -4.694 -3.026 14.635 1.00 95.31 111 PHE A CA 1
ATOM 841 C C . PHE A 1 111 ? -4.602 -1.687 13.912 1.00 95.31 111 PHE A C 1
ATOM 843 O O . PHE A 1 111 ? -4.992 -0.651 14.452 1.00 95.31 111 PHE A O 1
ATOM 850 N N . ASP A 1 112 ? -4.066 -1.709 12.701 1.00 94.88 112 ASP A N 1
ATOM 851 C CA . ASP A 1 112 ? -3.697 -0.507 11.959 1.00 94.88 112 ASP A CA 1
ATOM 852 C C . ASP A 1 112 ? -4.279 -0.512 10.545 1.00 94.88 112 ASP A C 1
ATOM 854 O O . ASP A 1 112 ? -4.611 -1.577 10.040 1.00 94.88 112 ASP A O 1
ATOM 858 N N . TYR A 1 113 ? -4.342 0.655 9.907 1.00 92.62 113 TYR A N 1
ATOM 859 C CA . TYR A 1 113 ? -4.576 0.808 8.473 1.00 92.62 113 TYR A CA 1
ATOM 860 C C . TYR A 1 113 ? -3.300 1.242 7.749 1.00 92.62 113 TYR A C 1
ATOM 862 O O . TYR A 1 113 ? -2.405 1.810 8.359 1.00 92.62 113 TYR A O 1
ATOM 870 N N . GLU A 1 114 ? -3.256 1.077 6.429 1.00 94.38 114 GLU A N 1
ATOM 871 C CA . GLU A 1 114 ? -2.273 1.734 5.560 1.00 94.38 114 GLU A CA 1
ATOM 872 C C . GLU A 1 114 ? -3.010 2.432 4.421 1.00 94.38 114 GLU A C 1
ATOM 874 O O . GLU A 1 114 ? -3.870 1.836 3.768 1.00 94.38 114 GLU A O 1
ATOM 879 N N . LEU A 1 115 ? -2.725 3.723 4.245 1.00 93.81 115 LEU A N 1
ATOM 880 C CA . LEU A 1 115 ? -3.243 4.543 3.159 1.00 93.81 115 LEU A CA 1
ATOM 881 C C . LEU A 1 115 ? -2.406 4.304 1.907 1.00 93.81 115 LEU A C 1
ATOM 883 O O . LEU A 1 115 ? -1.243 4.681 1.886 1.00 93.81 115 LEU A O 1
ATO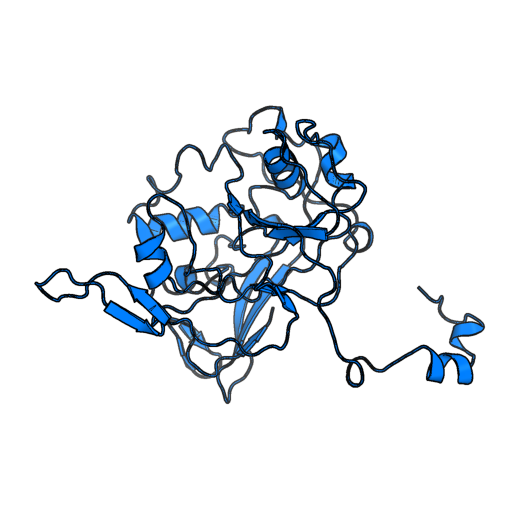M 887 N N . GLU A 1 116 ? -2.990 3.743 0.856 1.00 93.56 116 GLU A N 1
ATOM 888 C CA . GLU A 1 116 ? -2.277 3.432 -0.390 1.00 93.56 116 GLU A CA 1
ATOM 889 C C . GLU A 1 116 ? -3.059 3.890 -1.613 1.00 93.56 116 GLU A C 1
ATOM 891 O O . GLU A 1 116 ? -4.187 4.352 -1.480 1.00 93.56 116 GLU A O 1
ATOM 896 N N . VAL A 1 117 ? -2.449 3.747 -2.790 1.00 92.06 117 VAL A N 1
ATOM 897 C CA . VAL A 1 117 ? -3.078 3.765 -4.116 1.00 92.06 117 VAL A CA 1
ATOM 898 C C . VAL A 1 117 ? -2.584 2.530 -4.856 1.00 92.06 117 VAL A C 1
ATOM 900 O O . VAL A 1 117 ? -1.604 1.902 -4.465 1.00 92.06 117 VAL A O 1
ATOM 903 N N . GLY A 1 118 ? -3.240 2.152 -5.944 1.00 92.56 118 GLY A N 1
ATOM 904 C CA . GLY A 1 118 ? -2.595 1.204 -6.813 1.00 92.56 118 GLY A CA 1
ATOM 905 C C . GLY A 1 118 ? -3.295 0.908 -8.100 1.00 92.56 118 GLY A C 1
ATOM 906 O O . GLY A 1 118 ? -4.342 1.449 -8.464 1.00 92.56 118 GLY A O 1
ATOM 907 N N . TYR A 1 119 ? -2.566 0.102 -8.838 1.00 92.88 119 TYR A N 1
ATOM 908 C CA . TYR A 1 119 ? -2.574 0.148 -10.276 1.00 92.88 119 TYR A CA 1
ATOM 909 C C . TYR A 1 119 ? -3.032 -1.199 -10.789 1.00 92.88 119 TYR A C 1
ATOM 911 O O . TYR A 1 119 ? -2.515 -2.240 -10.380 1.00 92.88 119 TYR A O 1
ATOM 919 N N . VAL A 1 120 ? -4.019 -1.156 -11.681 1.00 94.38 120 VAL A N 1
ATOM 920 C CA . VAL A 1 120 ? -4.510 -2.351 -12.361 1.00 94.38 120 VAL A CA 1
ATOM 921 C C . VAL A 1 120 ? -3.689 -2.539 -13.617 1.00 94.38 120 VAL A C 1
ATOM 923 O O . VAL A 1 120 ? -3.646 -1.651 -14.479 1.00 94.38 120 VAL A O 1
ATOM 926 N N . ILE A 1 121 ? -3.070 -3.708 -13.737 1.00 95.50 121 ILE A N 1
ATOM 927 C CA . ILE A 1 121 ? -2.374 -4.077 -14.960 1.00 95.50 121 ILE A CA 1
ATOM 928 C C . ILE A 1 121 ? -3.392 -4.294 -16.080 1.00 95.50 121 ILE A C 1
ATOM 930 O O . ILE A 1 121 ? -4.397 -4.986 -15.922 1.00 95.50 121 ILE A O 1
ATOM 934 N N . GLY A 1 122 ? -3.118 -3.677 -17.225 1.00 92.12 122 GLY A N 1
ATOM 935 C CA . GLY A 1 122 ? -3.902 -3.733 -18.447 1.00 92.12 122 GLY A CA 1
ATOM 936 C C . GLY A 1 122 ? -3.147 -4.314 -19.636 1.00 92.12 122 GLY A C 1
ATOM 937 O O . GLY A 1 122 ? -1.936 -4.553 -19.612 1.00 92.12 122 GLY A O 1
ATOM 938 N N . GLY A 1 123 ? -3.885 -4.487 -20.732 1.00 90.88 123 GLY A N 1
ATOM 939 C CA . GLY A 1 123 ? -3.356 -5.019 -21.984 1.00 90.88 123 GLY A CA 1
ATOM 940 C C . GLY A 1 123 ? -3.010 -6.507 -21.904 1.00 90.88 123 GLY A C 1
ATOM 941 O O . GLY A 1 123 ? -3.452 -7.227 -21.016 1.00 90.88 123 GLY A O 1
ATOM 942 N N . LEU A 1 124 ? -2.235 -6.992 -22.874 1.00 92.12 124 LEU A N 1
ATOM 943 C CA . LEU A 1 124 ? -1.813 -8.395 -22.912 1.00 92.12 124 LEU A CA 1
ATOM 944 C C . LEU A 1 124 ? -0.716 -8.671 -21.887 1.00 92.12 124 LEU A C 1
ATOM 946 O O . LEU A 1 124 ? 0.189 -7.848 -21.735 1.00 92.12 124 LEU A O 1
ATOM 950 N N . ALA A 1 125 ? -0.745 -9.852 -21.273 1.00 95.38 125 ALA A N 1
ATOM 951 C CA . ALA A 1 125 ? 0.335 -10.291 -20.401 1.00 95.38 125 ALA A CA 1
ATOM 952 C C . ALA A 1 125 ? 1.692 -10.251 -21.130 1.00 95.38 125 ALA A C 1
ATOM 954 O O . ALA A 1 125 ? 1.764 -10.544 -22.330 1.00 95.38 125 ALA A O 1
ATOM 955 N N . ASN A 1 126 ? 2.766 -9.872 -20.433 1.00 96.62 126 ASN A N 1
ATOM 956 C CA . ASN A 1 126 ? 4.114 -10.038 -20.981 1.00 96.62 126 ASN A CA 1
ATOM 957 C C . ASN A 1 126 ? 4.526 -11.514 -20.904 1.00 96.62 126 ASN A C 1
ATOM 959 O O . ASN A 1 126 ? 4.122 -12.228 -19.989 1.00 96.62 126 ASN A O 1
ATOM 963 N N . ALA A 1 127 ? 5.310 -11.999 -21.866 1.00 96.06 127 ALA A N 1
ATOM 964 C CA . ALA A 1 127 ? 5.749 -13.387 -21.818 1.00 96.06 127 ALA A CA 1
ATOM 965 C C . ALA A 1 127 ? 6.722 -13.608 -20.649 1.00 96.06 127 ALA A C 1
ATOM 967 O O . ALA A 1 127 ? 7.448 -12.706 -20.224 1.00 96.06 127 ALA A O 1
ATOM 968 N N . ARG A 1 128 ? 6.764 -14.838 -20.128 1.00 95.94 128 ARG A N 1
ATOM 969 C CA . ARG A 1 128 ? 7.720 -15.208 -19.079 1.00 95.94 128 ARG A CA 1
ATOM 970 C C . ARG A 1 128 ? 9.148 -14.996 -19.584 1.00 95.94 128 ARG A C 1
ATOM 972 O O . ARG A 1 128 ? 9.517 -15.545 -20.618 1.00 95.94 128 ARG A O 1
ATOM 979 N N . GLY A 1 129 ? 9.955 -14.262 -18.824 1.00 96.50 129 GLY A N 1
ATOM 980 C CA . GLY A 1 129 ? 11.317 -13.897 -19.225 1.00 96.50 129 GLY A CA 1
ATOM 981 C C . GLY A 1 129 ? 11.407 -12.663 -20.127 1.00 96.50 129 GLY A C 1
ATOM 982 O O . GLY A 1 129 ? 12.517 -12.241 -20.435 1.00 96.50 129 GLY A O 1
ATOM 983 N N . GLU A 1 130 ? 10.280 -12.060 -20.520 1.00 96.75 130 GLU A N 1
ATOM 984 C CA . GLU A 1 130 ? 10.250 -10.828 -21.311 1.00 96.75 130 GLU A CA 1
ATOM 985 C C . GLU A 1 130 ? 9.856 -9.639 -20.424 1.00 96.75 130 GLU A C 1
ATOM 987 O O . GLU A 1 130 ? 8.667 -9.438 -20.156 1.00 96.75 130 GLU A O 1
ATOM 992 N N . PRO A 1 131 ? 10.828 -8.845 -19.942 1.00 97.00 131 PRO A N 1
ATOM 993 C CA . PRO A 1 131 ? 10.547 -7.722 -19.061 1.00 97.00 131 PRO A CA 1
ATOM 994 C C . PRO A 1 131 ? 9.803 -6.598 -19.790 1.00 97.00 131 PRO A C 1
ATOM 996 O O . PRO A 1 131 ? 9.944 -6.387 -20.999 1.00 97.00 131 PRO A O 1
ATOM 999 N N . ILE A 1 132 ? 9.035 -5.822 -19.030 1.00 96.94 132 ILE A N 1
ATOM 1000 C CA . ILE A 1 132 ? 8.397 -4.599 -19.510 1.00 96.94 132 ILE A CA 1
ATOM 1001 C C . ILE A 1 132 ? 9.386 -3.454 -19.291 1.00 96.94 132 ILE A C 1
ATOM 1003 O O . ILE A 1 132 ? 9.763 -3.154 -18.163 1.00 96.94 132 ILE A O 1
ATOM 1007 N N . SER A 1 133 ? 9.826 -2.817 -20.377 1.00 95.38 133 SER A N 1
ATOM 1008 C CA . SER A 1 133 ? 10.697 -1.644 -20.294 1.00 95.38 133 SER A CA 1
ATOM 1009 C C . SER A 1 133 ? 9.961 -0.443 -19.704 1.00 95.38 133 SER A C 1
ATOM 1011 O O . SER A 1 133 ? 8.749 -0.305 -19.868 1.00 95.38 133 SER A O 1
ATOM 1013 N N . LEU A 1 134 ? 10.722 0.493 -19.137 1.00 92.44 134 LEU A N 1
ATOM 1014 C CA . LEU A 1 134 ? 10.222 1.767 -18.613 1.00 92.44 134 LEU A CA 1
ATOM 1015 C C . LEU A 1 134 ? 9.328 2.508 -19.621 1.00 92.44 134 LEU A C 1
ATOM 1017 O O . LEU A 1 134 ? 8.229 2.939 -19.289 1.00 92.44 134 LEU A O 1
ATOM 1021 N N . SER A 1 135 ? 9.739 2.549 -20.892 1.00 91.00 135 SER A N 1
ATOM 1022 C CA . SER A 1 135 ? 8.969 3.163 -21.984 1.00 91.00 135 SER A CA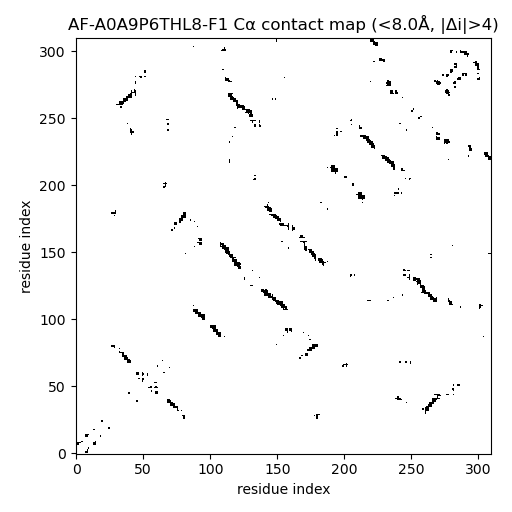 1
ATOM 1023 C C . SER A 1 135 ? 7.625 2.492 -22.284 1.00 91.00 135 SER A C 1
ATOM 1025 O O . SER A 1 135 ? 6.754 3.131 -22.860 1.00 91.00 135 SER A O 1
ATOM 1027 N N . ARG A 1 136 ? 7.455 1.214 -21.926 1.00 92.19 136 ARG A N 1
ATOM 1028 C CA . ARG A 1 136 ? 6.234 0.428 -22.170 1.00 92.19 136 ARG A CA 1
ATOM 1029 C C . ARG A 1 136 ? 5.386 0.245 -20.918 1.00 92.19 136 ARG A C 1
ATOM 1031 O O . ARG A 1 136 ? 4.239 -0.174 -21.029 1.00 92.19 136 ARG A O 1
ATOM 1038 N N . ALA A 1 137 ? 5.936 0.508 -19.735 1.00 92.19 137 ALA A N 1
ATOM 1039 C CA . ALA A 1 137 ? 5.243 0.300 -18.470 1.00 92.19 137 ALA A CA 1
ATOM 1040 C C . ALA A 1 137 ? 4.006 1.200 -18.331 1.00 92.19 137 ALA A C 1
ATOM 1042 O O . ALA A 1 137 ? 3.010 0.766 -17.758 1.00 92.19 137 ALA A O 1
ATOM 1043 N N . ARG A 1 138 ? 4.016 2.399 -18.931 1.00 87.62 138 ARG A N 1
ATOM 1044 C CA . ARG A 1 138 ? 2.859 3.310 -18.926 1.00 87.62 138 ARG A CA 1
ATOM 1045 C C . ARG A 1 138 ? 1.635 2.691 -19.593 1.00 87.62 138 ARG A C 1
ATOM 1047 O O . ARG A 1 138 ? 0.549 2.745 -19.031 1.00 87.62 138 ARG A O 1
ATOM 1054 N N . ASP A 1 139 ? 1.836 2.015 -20.720 1.00 88.94 139 ASP A N 1
ATOM 1055 C CA . ASP A 1 139 ? 0.770 1.346 -21.478 1.00 88.94 139 ASP A CA 1
ATOM 1056 C C . ASP A 1 139 ? 0.187 0.130 -20.740 1.00 88.94 139 ASP A C 1
ATOM 1058 O O . ASP A 1 139 ? -0.802 -0.462 -21.174 1.00 88.94 139 ASP A O 1
ATOM 1062 N N . ARG A 1 140 ? 0.820 -0.291 -19.638 1.00 91.62 140 ARG A N 1
ATOM 1063 C CA . ARG A 1 140 ? 0.341 -1.386 -18.788 1.00 91.62 140 ARG A CA 1
ATOM 1064 C C . ARG A 1 140 ? -0.559 -0.915 -17.666 1.00 91.62 140 ARG A C 1
ATOM 1066 O O . ARG A 1 140 ? -1.133 -1.758 -16.994 1.00 91.62 140 ARG A O 1
ATOM 1073 N N . ILE A 1 141 ? -0.721 0.386 -17.469 1.00 89.06 141 ILE A N 1
ATOM 1074 C CA . ILE A 1 141 ? -1.649 0.921 -16.480 1.00 89.06 141 ILE A CA 1
ATOM 1075 C C . ILE A 1 141 ? -3.009 1.059 -17.173 1.00 89.06 141 ILE A C 1
ATOM 1077 O O . ILE A 1 141 ? -3.235 2.027 -17.892 1.00 89.06 141 ILE A O 1
ATOM 1081 N N . PHE A 1 142 ? -3.920 0.096 -16.974 1.00 85.06 142 PHE A N 1
ATOM 1082 C CA . PHE A 1 142 ? -5.304 0.219 -17.478 1.00 85.06 142 PHE A CA 1
ATOM 1083 C C . PHE A 1 142 ? -5.997 1.450 -16.879 1.00 85.06 142 PHE A C 1
ATOM 1085 O O . PHE A 1 142 ? -6.776 2.159 -17.511 1.00 85.06 142 PHE A O 1
ATOM 1092 N N . GLY A 1 143 ? -5.684 1.700 -15.620 1.00 61.84 143 GLY A N 1
ATOM 1093 C CA . GLY A 1 143 ? -6.078 2.868 -14.876 1.00 61.84 143 GLY A CA 1
ATOM 1094 C C . GLY A 1 143 ? -5.384 2.859 -13.533 1.00 61.84 143 GLY A C 1
ATOM 1095 O O . GLY A 1 143 ? -4.858 1.825 -13.105 1.00 61.84 143 GLY A O 1
ATOM 1096 N N . ALA A 1 144 ? -5.391 4.001 -12.859 1.00 54.97 144 ALA A N 1
ATOM 1097 C CA . ALA A 1 144 ? -5.224 3.956 -11.421 1.00 54.97 144 ALA A CA 1
ATOM 1098 C C . ALA A 1 144 ? -6.623 3.796 -10.845 1.00 54.97 144 ALA A C 1
ATOM 1100 O O . ALA A 1 144 ? -7.467 4.683 -10.925 1.00 54.97 144 ALA A O 1
ATOM 1101 N N . LEU A 1 145 ? -6.883 2.668 -10.205 1.00 50.47 145 LEU A N 1
ATOM 1102 C CA . LEU A 1 145 ? -7.869 2.739 -9.147 1.00 50.47 145 LEU A CA 1
ATOM 1103 C C . LEU A 1 145 ? -7.378 3.835 -8.191 1.00 50.47 145 LEU A C 1
ATOM 1105 O O . LEU A 1 145 ? -6.180 3.917 -7.909 1.00 50.47 145 LEU A O 1
ATOM 1109 N N . ILE A 1 146 ? -8.286 4.602 -7.580 1.00 45.84 146 ILE A N 1
ATOM 1110 C CA . ILE A 1 146 ? -8.004 4.804 -6.164 1.00 45.84 146 ILE A CA 1
ATOM 1111 C C . ILE A 1 146 ? -8.062 3.374 -5.625 1.00 45.84 146 ILE A C 1
ATOM 1113 O O . ILE A 1 146 ? -9.156 2.849 -5.400 1.00 45.84 146 ILE A O 1
ATOM 1117 N N . LEU A 1 147 ? -6.924 2.683 -5.482 1.00 42.81 147 LEU A N 1
ATOM 1118 C CA . LEU A 1 147 ? -6.896 1.750 -4.377 1.00 42.81 147 LEU A CA 1
ATOM 1119 C C . LEU A 1 147 ? -7.106 2.686 -3.214 1.00 42.81 147 LEU A C 1
ATOM 1121 O O . LEU A 1 147 ? -6.236 3.437 -2.844 1.00 42.81 147 LEU A O 1
ATOM 1125 N N . PHE A 1 148 ? -8.299 2.692 -2.655 1.00 42.72 148 PHE A N 1
ATOM 1126 C CA . PHE A 1 148 ? -8.245 2.501 -1.233 1.00 42.72 148 PHE A CA 1
ATOM 1127 C C . PHE A 1 148 ? -7.620 1.120 -1.172 1.00 42.72 148 PHE A C 1
ATOM 1129 O O . PHE A 1 148 ? -8.254 0.214 -1.668 1.00 42.72 148 PHE A O 1
ATOM 1136 N N . CYS A 1 149 ? -6.401 0.931 -0.695 1.00 38.41 149 CYS A N 1
ATOM 1137 C CA . CYS A 1 149 ? -6.304 -0.149 0.258 1.00 38.41 149 CYS A CA 1
ATOM 1138 C C . CYS A 1 149 ? -7.127 0.431 1.415 1.00 38.41 149 CYS A C 1
ATOM 1140 O O . CYS A 1 149 ? -6.649 1.350 2.079 1.00 38.41 149 CYS A O 1
ATOM 1142 N N . LEU A 1 150 ? -8.391 0.013 1.639 1.00 37.53 150 LEU A N 1
ATOM 1143 C CA . LEU A 1 150 ? -8.757 -0.048 3.053 1.00 37.53 150 LEU A CA 1
ATOM 1144 C C . LEU A 1 150 ? -7.883 -1.171 3.544 1.00 37.53 150 LEU A C 1
ATOM 1146 O O . LEU A 1 150 ? -8.241 -2.344 3.451 1.00 37.53 150 LEU A O 1
ATOM 1150 N N . GLU A 1 151 ? -6.740 -0.693 4.024 1.00 45.44 151 GLU A N 1
ATOM 1151 C CA . GLU A 1 151 ? -5.986 -1.310 5.059 1.00 45.44 151 GLU A CA 1
ATOM 1152 C C . GLU A 1 151 ? -5.301 -2.540 4.464 1.00 45.44 151 GLU A C 1
ATOM 1154 O O . GLU A 1 151 ? -5.871 -3.624 4.370 1.00 45.44 151 GLU A O 1
ATOM 1159 N N . HIS A 1 152 ? -4.002 -2.423 4.191 1.00 43.09 152 HIS A N 1
ATOM 1160 C CA . HIS A 1 152 ? -3.173 -3.431 4.827 1.00 43.09 152 HIS A CA 1
ATOM 1161 C C . HIS A 1 152 ? -3.447 -3.308 6.306 1.00 43.09 152 HIS A C 1
ATOM 1163 O O . HIS A 1 152 ? -2.798 -2.544 7.032 1.00 43.09 152 HIS A O 1
ATOM 1169 N N . PHE A 1 153 ? -4.489 -4.008 6.729 1.00 49.59 153 PHE A N 1
ATOM 1170 C CA . PHE A 1 153 ? -4.709 -4.136 8.122 1.00 49.59 153 PHE A CA 1
ATOM 1171 C C . PHE A 1 153 ? -3.480 -4.825 8.624 1.00 49.59 153 PHE A C 1
ATOM 1173 O O . PHE A 1 153 ? -3.159 -5.940 8.224 1.00 49.59 153 PHE A O 1
ATOM 1180 N N . SER A 1 154 ? -2.746 -4.087 9.418 1.00 54.19 154 SER A N 1
ATOM 1181 C CA . SER A 1 154 ? -1.504 -4.595 9.914 1.00 54.19 154 SER A CA 1
ATOM 1182 C C . SER A 1 154 ? -1.796 -4.924 11.342 1.00 54.19 154 SER A C 1
ATOM 1184 O O . SER A 1 154 ? -1.988 -4.034 12.165 1.00 54.19 154 SER A O 1
ATOM 1186 N N . ALA A 1 155 ? -1.893 -6.216 11.623 1.00 82.94 155 ALA A N 1
ATOM 1187 C CA . ALA A 1 155 ? -1.753 -6.675 12.987 1.00 82.94 155 ALA A CA 1
ATOM 1188 C C . ALA A 1 155 ? -0.272 -6.526 13.340 1.00 82.94 155 ALA A C 1
ATOM 1190 O O . ALA A 1 155 ? 0.503 -7.466 13.168 1.00 82.94 155 ALA A O 1
ATOM 1191 N N . ARG A 1 156 ? 0.145 -5.311 13.725 1.00 91.06 156 ARG A N 1
ATOM 1192 C CA . ARG A 1 156 ? 1.564 -4.909 13.749 1.00 91.06 156 ARG A CA 1
ATOM 1193 C C . ARG A 1 156 ? 2.410 -5.814 14.637 1.00 91.06 156 ARG A C 1
ATOM 1195 O O . ARG A 1 156 ? 3.541 -6.126 14.289 1.00 91.06 156 ARG A O 1
ATOM 1202 N N . GLU A 1 157 ? 1.847 -6.302 15.734 1.00 91.19 157 GLU A N 1
ATOM 1203 C CA . GLU A 1 157 ? 2.499 -7.262 16.631 1.00 91.19 157 GLU A CA 1
ATOM 1204 C C . GLU A 1 157 ? 2.596 -8.686 16.055 1.00 91.19 157 GLU A C 1
ATOM 1206 O O . GLU A 1 157 ? 3.619 -9.338 16.262 1.00 91.19 157 GLU A O 1
ATOM 1211 N N . ILE A 1 158 ? 1.588 -9.152 15.301 1.00 93.56 158 ILE A N 1
ATOM 1212 C CA . ILE A 1 158 ? 1.642 -10.437 14.580 1.00 93.56 158 ILE A CA 1
ATOM 1213 C C . ILE A 1 158 ? 2.701 -10.325 13.483 1.00 93.56 158 ILE A C 1
ATOM 1215 O O . ILE A 1 158 ? 3.619 -11.140 13.414 1.00 93.56 158 ILE A O 1
ATOM 1219 N N . GLN A 1 159 ? 2.633 -9.252 12.690 1.00 93.00 159 GLN A N 1
ATOM 1220 C CA . GLN A 1 159 ? 3.600 -8.932 11.646 1.00 93.00 159 GLN A CA 1
ATOM 1221 C C . GLN A 1 159 ? 5.027 -8.873 12.217 1.00 93.00 159 GLN A C 1
ATOM 1223 O O . GLN A 1 159 ? 5.931 -9.514 11.685 1.00 93.00 159 GLN A O 1
ATOM 1228 N N . ALA A 1 160 ? 5.246 -8.153 13.320 1.00 90.06 160 ALA A N 1
ATOM 1229 C CA . ALA A 1 160 ? 6.561 -8.017 13.947 1.00 90.06 160 ALA A CA 1
ATOM 1230 C C . ALA A 1 160 ? 7.106 -9.331 14.535 1.00 90.06 160 ALA A C 1
ATOM 1232 O O . ALA A 1 160 ? 8.318 -9.443 14.755 1.00 90.06 160 ALA A O 1
ATOM 1233 N N . TRP A 1 161 ? 6.236 -10.299 14.834 1.00 91.94 161 TRP A N 1
ATOM 1234 C CA . TRP A 1 161 ? 6.628 -11.634 15.275 1.00 91.94 161 TRP A CA 1
ATOM 1235 C C . TRP A 1 161 ? 7.001 -12.547 14.103 1.00 91.94 161 TRP A C 1
ATOM 1237 O O . TRP A 1 161 ? 8.032 -13.209 14.164 1.00 91.94 161 TRP A O 1
ATOM 1247 N N . GLU A 1 162 ? 6.210 -12.551 13.028 1.00 93.44 162 GLU A N 1
ATOM 1248 C CA . GLU A 1 162 ? 6.360 -13.524 11.936 1.00 93.44 162 GLU A CA 1
ATOM 1249 C C . GLU A 1 162 ? 7.291 -13.077 10.796 1.00 93.44 162 GLU A C 1
ATOM 1251 O O . GLU A 1 162 ? 7.804 -13.920 10.065 1.00 93.44 162 GLU A O 1
ATOM 1256 N N . SER A 1 163 ? 7.492 -11.765 10.602 1.00 89.12 163 SER A N 1
ATOM 1257 C CA . SER A 1 163 ? 8.031 -11.260 9.325 1.00 89.12 163 SER A CA 1
ATOM 1258 C C . SER A 1 163 ? 9.499 -11.593 9.086 1.00 89.12 163 SER A C 1
ATOM 1260 O O . SER A 1 163 ? 9.976 -11.501 7.959 1.00 89.12 163 SER A O 1
ATOM 1262 N N . TYR A 1 164 ? 10.261 -11.937 10.121 1.00 85.94 164 TYR A N 1
ATOM 1263 C CA . TYR A 1 164 ? 11.662 -12.291 9.935 1.00 85.94 164 TYR A CA 1
ATOM 1264 C C . TYR A 1 164 ? 11.814 -13.801 9.695 1.00 85.94 164 TYR A C 1
ATOM 1266 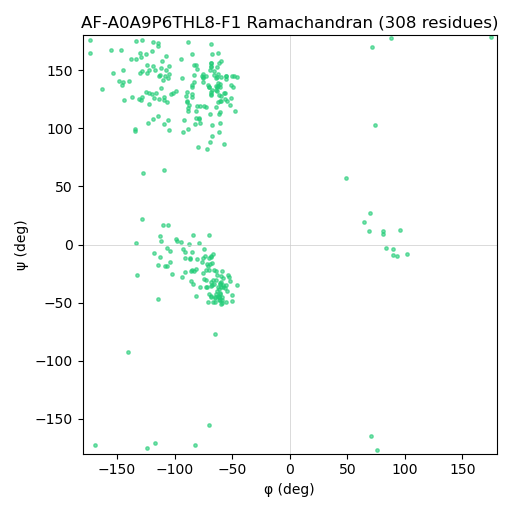O O . TYR A 1 164 ? 11.360 -14.581 10.532 1.00 85.94 164 TYR A O 1
ATOM 1274 N N . PRO A 1 165 ? 12.507 -14.248 8.627 1.00 90.81 165 PRO A N 1
ATOM 1275 C CA . PRO A 1 165 ? 13.167 -13.466 7.570 1.00 90.81 165 PRO A CA 1
ATOM 1276 C C . PRO A 1 165 ? 12.337 -13.307 6.278 1.00 90.81 165 PRO A C 1
ATOM 1278 O O . PRO A 1 165 ? 12.853 -12.782 5.295 1.00 90.81 165 PRO A O 1
ATOM 1281 N N . LEU A 1 166 ? 11.105 -13.823 6.232 1.00 93.44 166 LEU A N 1
ATOM 1282 C CA . LEU A 1 166 ? 10.378 -14.071 4.976 1.00 93.44 166 LEU A CA 1
ATOM 1283 C C . LEU A 1 166 ? 9.468 -12.926 4.509 1.00 93.44 166 LEU A C 1
ATOM 1285 O O . LEU A 1 166 ? 8.903 -13.004 3.421 1.00 93.44 166 LEU A O 1
ATOM 1289 N N . GLY A 1 167 ? 9.349 -11.864 5.298 1.00 91.06 167 GLY A N 1
ATOM 1290 C CA . GLY A 1 167 ? 8.411 -10.775 5.066 1.00 91.06 167 GLY A CA 1
ATOM 1291 C C . GLY A 1 167 ? 7.030 -11.025 5.688 1.00 91.06 167 GLY A C 1
ATOM 1292 O O . GLY A 1 167 ? 6.796 -12.062 6.311 1.00 91.06 167 GLY A O 1
ATOM 1293 N N . PRO A 1 168 ? 6.123 -10.045 5.566 1.00 93.06 168 PRO A N 1
ATOM 1294 C CA . PRO A 1 168 ? 4.806 -10.095 6.191 1.00 93.06 168 PRO A CA 1
ATOM 1295 C C . PRO A 1 168 ? 3.915 -11.202 5.611 1.00 93.06 168 PRO A C 1
ATOM 1297 O O . PRO A 1 168 ? 3.948 -11.471 4.410 1.00 93.06 168 PRO A O 1
ATOM 1300 N N . PHE A 1 169 ? 3.073 -11.808 6.456 1.00 95.56 169 PHE A N 1
ATOM 1301 C CA . PHE A 1 169 ? 2.154 -12.869 6.047 1.00 95.56 169 PHE A CA 1
ATOM 1302 C C . PHE A 1 169 ? 0.778 -12.757 6.729 1.00 95.56 169 PHE A C 1
ATOM 1304 O O . PHE A 1 169 ? -0.087 -12.040 6.218 1.00 95.56 169 PHE A O 1
ATOM 1311 N N . LEU A 1 170 ? 0.542 -13.421 7.870 1.00 95.88 170 LEU A N 1
ATOM 1312 C CA . LEU A 1 170 ? -0.736 -13.372 8.599 1.00 95.88 170 LEU A CA 1
ATOM 1313 C C . LEU A 1 170 ? -1.070 -11.970 9.106 1.00 95.88 170 LEU A C 1
ATOM 1315 O O . LEU A 1 170 ? -2.236 -11.620 9.253 1.00 95.88 170 LEU A O 1
ATOM 1319 N N . GLY A 1 171 ? -0.052 -11.147 9.338 1.00 94.25 171 GLY A N 1
ATOM 1320 C CA . GLY A 1 171 ? -0.197 -9.750 9.700 1.00 94.25 171 GLY A CA 1
ATOM 1321 C C . GLY A 1 171 ? -0.781 -8.879 8.591 1.00 94.25 171 GLY A C 1
ATOM 1322 O O . GLY A 1 171 ? -1.070 -7.731 8.891 1.00 94.25 171 GLY A O 1
ATOM 1323 N N . LYS A 1 172 ? -0.952 -9.393 7.361 1.00 93.94 172 LYS A N 1
ATOM 1324 C CA . LYS A 1 172 ? -1.479 -8.663 6.190 1.00 93.94 172 LYS A CA 1
ATOM 1325 C C . LYS A 1 172 ? -2.561 -9.427 5.410 1.00 93.94 172 LYS A C 1
ATOM 1327 O O . LYS A 1 172 ? -3.386 -8.817 4.743 1.00 93.94 172 LYS A O 1
ATOM 1332 N N . ASN A 1 173 ? -2.567 -10.761 5.451 1.00 94.62 173 ASN A N 1
ATOM 1333 C CA . ASN A 1 173 ? -3.329 -11.592 4.507 1.00 94.62 173 ASN A CA 1
ATOM 1334 C C . ASN A 1 173 ? -4.810 -11.830 4.855 1.00 94.62 173 ASN A C 1
ATOM 1336 O O . ASN A 1 173 ? -5.436 -12.678 4.225 1.00 94.62 173 ASN A O 1
ATOM 1340 N N . PHE A 1 174 ? -5.360 -11.163 5.868 1.00 94.06 174 PHE A N 1
ATOM 1341 C CA . PHE A 1 174 ? -6.727 -11.414 6.335 1.00 94.06 174 PHE A CA 1
ATOM 1342 C C . PHE A 1 174 ? -7.760 -10.496 5.684 1.00 94.06 174 PHE A C 1
ATOM 1344 O O . PHE A 1 174 ? -8.915 -10.895 5.546 1.00 94.06 174 PHE A O 1
ATOM 1351 N N . ALA A 1 175 ? -7.365 -9.291 5.272 1.00 92.88 175 ALA A N 1
ATOM 1352 C CA . ALA A 1 175 ? -8.196 -8.407 4.472 1.00 92.88 175 ALA A CA 1
ATOM 1353 C C . ALA A 1 175 ? -7.352 -7.310 3.820 1.00 92.88 175 ALA A C 1
ATOM 1355 O O . ALA A 1 175 ? -6.574 -6.641 4.494 1.00 92.88 175 ALA A O 1
ATOM 1356 N N . THR A 1 176 ? -7.598 -7.089 2.532 1.00 92.31 176 THR A N 1
ATOM 1357 C CA . THR A 1 176 ? -7.210 -5.882 1.801 1.00 92.31 176 THR A CA 1
ATOM 1358 C C . THR A 1 176 ? -8.469 -5.399 1.103 1.00 92.31 176 THR A C 1
ATOM 1360 O O . THR A 1 176 ? -9.108 -6.160 0.385 1.00 92.31 176 THR A O 1
ATOM 1363 N N . THR A 1 177 ? -8.892 -4.161 1.302 1.00 90.25 177 THR A N 1
ATOM 1364 C CA . THR A 1 177 ? -10.123 -3.684 0.651 1.00 90.25 177 THR A CA 1
ATOM 1365 C C . THR A 1 177 ? -9.798 -2.756 -0.494 1.00 90.25 177 THR A C 1
ATOM 1367 O O . THR A 1 177 ? -8.917 -1.937 -0.312 1.00 90.25 177 THR A O 1
ATOM 1370 N N . ILE A 1 178 ? -10.551 -2.790 -1.594 1.00 89.62 178 ILE A N 1
ATOM 1371 C CA . ILE A 1 178 ? -10.408 -1.888 -2.739 1.00 89.62 178 ILE A CA 1
ATOM 1372 C C . ILE A 1 178 ? -11.645 -1.046 -3.023 1.00 89.62 178 ILE A C 1
ATOM 1374 O O . ILE A 1 178 ? -12.774 -1.415 -2.683 1.00 89.62 178 ILE A O 1
ATOM 1378 N N . SER A 1 179 ? -11.447 0.122 -3.640 1.00 88.50 179 SER A N 1
ATOM 1379 C CA . SER A 1 179 ? -12.576 0.901 -4.147 1.00 88.50 179 SER A CA 1
ATOM 1380 C C . SER A 1 179 ? -13.228 0.180 -5.332 1.00 88.50 179 SER A C 1
ATOM 1382 O O . SER A 1 179 ? -12.626 -0.657 -6.001 1.00 88.50 179 SER A O 1
ATOM 1384 N N . ALA A 1 180 ? -14.497 0.486 -5.571 1.00 87.88 180 ALA A N 1
ATOM 1385 C CA . ALA A 1 180 ? -15.287 -0.201 -6.584 1.00 87.88 180 ALA A CA 1
ATOM 1386 C C . ALA A 1 180 ? -15.072 0.308 -8.012 1.00 87.88 180 ALA A C 1
ATOM 1388 O O . ALA A 1 180 ? -15.423 -0.376 -8.968 1.00 87.88 180 ALA A O 1
ATOM 1389 N N . TRP A 1 181 ? -14.564 1.530 -8.162 1.00 88.94 181 TRP A N 1
ATOM 1390 C CA . TRP A 1 181 ? -14.530 2.231 -9.440 1.00 88.94 181 TRP A CA 1
ATOM 1391 C C . TRP A 1 181 ? -13.087 2.419 -9.890 1.00 88.94 181 TRP A C 1
ATOM 1393 O O . TRP A 1 181 ? -12.352 3.214 -9.308 1.00 88.94 181 TRP A O 1
ATOM 1403 N N . VAL A 1 182 ? -12.702 1.714 -10.955 1.00 88.38 182 VAL A N 1
ATOM 1404 C CA . VAL A 1 182 ? -11.413 1.906 -11.631 1.00 88.38 182 VAL A CA 1
ATOM 1405 C C . VAL A 1 182 ? -11.422 3.257 -12.335 1.00 88.38 182 VAL A C 1
ATOM 1407 O O . VAL A 1 182 ? -12.172 3.448 -13.294 1.00 88.38 182 VAL A O 1
ATOM 1410 N N . VAL A 1 183 ? -10.598 4.197 -11.867 1.00 87.69 183 VAL A N 1
ATOM 1411 C CA . VAL A 1 183 ? -10.393 5.465 -12.571 1.00 87.69 183 VAL A CA 1
ATOM 1412 C C . VAL A 1 183 ? -9.390 5.208 -13.692 1.00 87.69 183 VAL A C 1
ATOM 1414 O O . VAL A 1 183 ? -8.269 4.755 -13.482 1.00 87.69 183 VAL A O 1
ATOM 1417 N N . GLN A 1 184 ? -9.812 5.424 -14.929 1.00 85.06 184 GLN A N 1
ATOM 1418 C CA . GLN A 1 184 ? -8.947 5.166 -16.078 1.00 85.06 18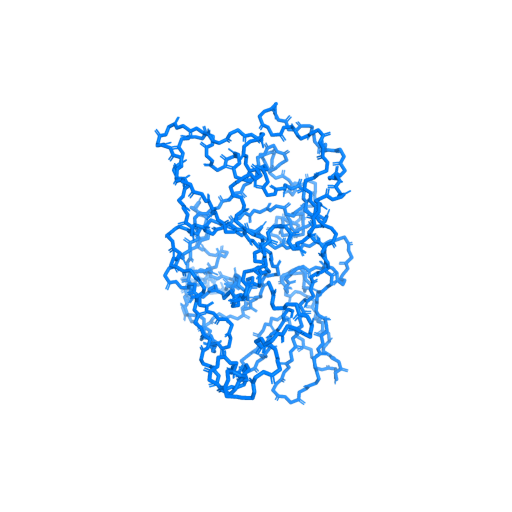4 GLN A CA 1
ATOM 1419 C C . GLN A 1 184 ? -7.753 6.126 -16.083 1.00 85.06 184 GLN A C 1
ATOM 1421 O O . GLN A 1 184 ? -7.867 7.264 -15.620 1.00 85.06 184 GLN A O 1
ATOM 1426 N N . ALA A 1 185 ? -6.611 5.682 -16.610 1.00 80.00 185 ALA A N 1
ATOM 1427 C CA . ALA A 1 185 ? -5.379 6.472 -16.602 1.00 80.00 185 ALA A CA 1
ATOM 1428 C C . ALA A 1 185 ? -5.568 7.791 -17.368 1.00 80.00 185 ALA A C 1
ATOM 1430 O O . ALA A 1 185 ? -5.063 8.835 -16.964 1.00 80.00 185 ALA A O 1
ATOM 1431 N N . GLU A 1 186 ? -6.380 7.763 -18.423 1.00 80.56 186 GLU A N 1
ATOM 1432 C CA . GLU A 1 186 ? -6.768 8.925 -19.214 1.00 80.56 186 GLU A CA 1
ATOM 1433 C C . GLU A 1 186 ? -7.614 9.921 -18.411 1.00 80.56 186 GLU A C 1
ATOM 1435 O O . GLU A 1 186 ? -7.494 11.130 -18.608 1.00 80.56 186 GLU A O 1
ATOM 1440 N N . ALA A 1 187 ? -8.450 9.436 -17.485 1.00 82.56 187 ALA A N 1
ATOM 1441 C CA . ALA A 1 187 ? -9.302 10.278 -16.645 1.00 82.56 187 ALA A CA 1
ATOM 1442 C C . ALA A 1 187 ? -8.518 10.993 -15.533 1.00 82.56 187 ALA A C 1
ATOM 1444 O O . ALA A 1 187 ? -8.936 12.059 -15.084 1.00 82.56 187 ALA A O 1
ATOM 1445 N N . LEU A 1 188 ? -7.370 10.445 -15.123 1.00 74.56 188 LEU A N 1
ATOM 1446 C CA . LEU A 1 188 ? -6.419 11.114 -14.223 1.00 74.56 188 LEU A CA 1
ATOM 1447 C C . LEU A 1 188 ? -5.642 12.233 -14.931 1.00 74.56 188 LEU A C 1
ATOM 1449 O O . LEU A 1 188 ? -4.954 13.020 -14.282 1.00 74.56 188 LEU A O 1
ATOM 1453 N N . GLY A 1 189 ? -5.761 12.315 -16.259 1.00 71.44 189 GLY A N 1
ATOM 1454 C CA . GLY A 1 189 ? -5.015 13.242 -17.090 1.00 71.44 189 GLY A CA 1
ATOM 1455 C C . GLY A 1 189 ? -3.561 12.818 -17.287 1.00 71.44 189 GLY A C 1
ATOM 1456 O O . GLY A 1 189 ? -3.104 11.753 -16.857 1.00 71.44 189 GLY A O 1
ATOM 1457 N N . LEU A 1 190 ? -2.811 13.673 -17.981 1.00 66.69 190 LEU A N 1
ATOM 1458 C CA . LEU A 1 190 ? -1.376 13.477 -18.133 1.00 66.69 190 LEU A CA 1
ATOM 1459 C C . LEU A 1 190 ? -0.712 13.570 -16.758 1.00 66.69 190 LEU A C 1
ATOM 1461 O O . LEU A 1 190 ? -0.969 14.512 -16.018 1.00 66.69 190 LEU A O 1
ATOM 1465 N N . ALA A 1 191 ? 0.167 12.620 -16.444 1.00 70.06 191 ALA A N 1
ATOM 1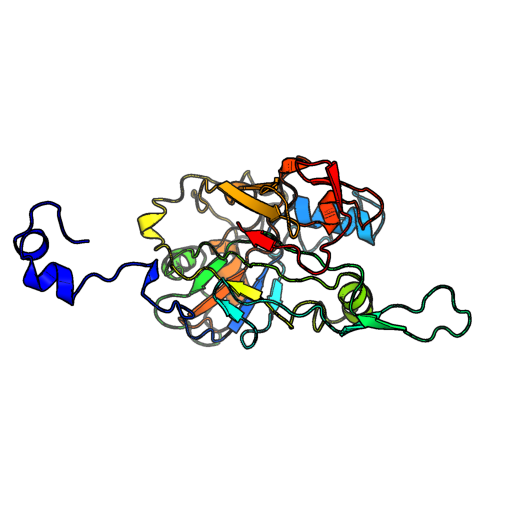466 C CA . ALA A 1 191 ? 1.130 12.798 -15.368 1.00 70.06 191 ALA A CA 1
ATOM 1467 C C . ALA A 1 191 ? 1.880 14.123 -15.585 1.00 70.06 191 ALA A C 1
ATOM 1469 O O . ALA A 1 191 ? 2.485 14.335 -16.637 1.00 70.06 191 ALA A O 1
ATOM 1470 N N . THR A 1 192 ? 1.776 15.029 -14.619 1.00 68.38 192 THR A N 1
ATOM 1471 C CA . THR A 1 192 ? 2.343 16.384 -14.688 1.00 68.38 192 THR A CA 1
ATOM 1472 C C . THR A 1 192 ? 3.477 16.595 -13.699 1.00 68.38 192 THR A C 1
ATOM 1474 O O . THR A 1 192 ? 4.185 17.596 -13.801 1.00 68.38 192 THR A O 1
ATOM 1477 N N . PHE A 1 193 ? 3.677 15.662 -12.766 1.00 67.75 193 PHE A N 1
ATOM 1478 C CA . PHE A 1 193 ? 4.751 15.731 -11.789 1.00 67.75 193 PHE A CA 1
ATOM 1479 C C . PHE A 1 193 ? 5.887 14.782 -12.158 1.00 67.75 193 PHE A C 1
ATOM 1481 O O . PHE A 1 193 ? 5.682 13.593 -12.418 1.00 67.75 193 PHE A O 1
ATOM 1488 N N . SER A 1 194 ? 7.098 15.327 -12.161 1.00 65.12 194 SER A N 1
ATOM 1489 C CA . SER A 1 194 ? 8.315 14.536 -12.023 1.00 65.12 194 SER A CA 1
ATOM 1490 C C . SER A 1 194 ? 8.564 14.339 -10.535 1.00 65.12 194 SER A C 1
ATOM 1492 O O . SER A 1 194 ? 8.435 15.296 -9.770 1.00 65.12 194 SER A O 1
ATOM 1494 N N . CYS A 1 195 ? 8.942 13.131 -10.117 1.00 63.19 195 CYS A N 1
ATOM 1495 C CA . CYS A 1 195 ? 9.580 12.988 -8.812 1.00 63.19 195 CYS A CA 1
ATOM 1496 C C . CYS A 1 195 ? 10.804 13.913 -8.764 1.00 63.19 195 CYS A C 1
ATOM 1498 O O . CYS A 1 195 ? 11.485 14.099 -9.780 1.00 63.19 195 CYS A O 1
ATOM 1500 N N . GLU A 1 196 ? 11.088 14.475 -7.588 1.00 69.56 196 GLU A N 1
ATOM 1501 C CA . GLU A 1 196 ? 12.373 15.133 -7.345 1.00 69.56 196 GLU A CA 1
ATOM 1502 C C . GLU A 1 196 ? 13.515 14.211 -7.803 1.00 69.56 196 GLU A C 1
ATOM 1504 O O . GLU A 1 196 ? 13.386 12.983 -7.680 1.00 69.56 196 GLU A O 1
ATOM 1509 N N . PRO A 1 197 ? 14.621 14.758 -8.347 1.00 76.50 197 PRO A N 1
ATOM 1510 C CA . PRO A 1 197 ? 15.753 13.955 -8.775 1.00 76.50 197 PRO A CA 1
ATOM 1511 C C . PRO A 1 197 ? 16.146 12.952 -7.694 1.00 76.50 197 PRO A C 1
ATOM 1513 O O . PRO A 1 197 ? 16.558 13.299 -6.589 1.00 76.50 197 PRO A O 1
ATOM 1516 N N . GLN A 1 198 ? 15.978 11.682 -8.036 1.00 86.25 198 GLN A N 1
ATOM 1517 C CA . GLN A 1 198 ? 16.187 10.574 -7.129 1.00 86.25 198 GLN A CA 1
ATOM 1518 C C . GLN A 1 198 ? 17.670 10.531 -6.716 1.00 86.25 198 GLN A C 1
ATOM 1520 O O . GLN A 1 198 ? 18.545 10.362 -7.565 1.00 86.25 198 GLN A O 1
ATOM 1525 N N . ALA A 1 199 ? 17.956 10.689 -5.421 1.00 84.94 199 ALA A N 1
ATOM 1526 C CA . ALA A 1 199 ? 19.294 10.562 -4.843 1.00 84.94 199 ALA A CA 1
ATOM 1527 C C . ALA A 1 199 ? 19.357 9.339 -3.899 1.00 84.94 199 ALA A C 1
ATOM 1529 O O . ALA A 1 199 ? 18.515 9.246 -3.004 1.00 84.94 199 ALA A O 1
ATOM 1530 N N . PRO A 1 200 ? 20.302 8.393 -4.085 1.00 88.69 200 PRO A N 1
ATOM 1531 C CA . PRO A 1 200 ? 21.131 8.218 -5.280 1.00 88.69 200 PRO A CA 1
ATOM 1532 C C . PRO A 1 200 ? 20.278 7.966 -6.533 1.00 88.69 200 PRO A C 1
ATOM 1534 O O . PRO A 1 200 ? 19.130 7.519 -6.447 1.00 88.69 200 PRO A O 1
ATOM 1537 N N . ALA A 1 201 ? 20.861 8.240 -7.703 1.00 91.50 201 ALA A N 1
ATOM 1538 C CA . ALA A 1 201 ? 20.208 7.948 -8.972 1.00 91.50 201 ALA A CA 1
ATOM 1539 C C . ALA A 1 201 ? 19.992 6.428 -9.111 1.00 91.50 201 ALA A C 1
ATOM 1541 O O . ALA A 1 201 ? 20.925 5.658 -8.846 1.00 91.50 201 ALA A O 1
ATOM 1542 N N . PRO A 1 202 ? 18.805 5.970 -9.549 1.00 92.94 202 PRO A N 1
ATOM 1543 C CA . PRO A 1 202 ? 18.591 4.562 -9.846 1.00 92.94 202 PRO A CA 1
ATOM 1544 C C . PRO A 1 202 ? 19.491 4.087 -10.985 1.00 92.94 202 PRO A C 1
ATOM 1546 O O . PRO A 1 202 ? 20.016 4.876 -11.776 1.00 92.94 202 PRO A O 1
ATOM 1549 N N . LEU A 1 203 ? 19.606 2.768 -11.124 1.00 95.81 203 LEU A N 1
ATOM 1550 C CA . LEU A 1 203 ? 20.230 2.162 -12.298 1.00 95.81 203 LEU A CA 1
ATOM 1551 C C . LEU A 1 203 ? 19.462 2.519 -13.587 1.00 95.81 203 LEU A C 1
ATOM 1553 O O . LEU A 1 203 ? 18.255 2.757 -13.524 1.00 95.81 203 LEU A O 1
ATOM 1557 N N . PRO A 1 204 ? 20.112 2.487 -14.771 1.00 95.56 204 PRO A N 1
ATOM 1558 C CA . PRO A 1 204 ? 19.528 2.978 -16.025 1.00 95.56 204 PRO A CA 1
ATOM 1559 C C . PRO A 1 204 ? 18.144 2.424 -16.385 1.00 95.56 204 PRO A C 1
ATOM 1561 O O . PRO A 1 204 ? 17.349 3.133 -16.991 1.00 95.56 204 PRO A O 1
ATOM 1564 N N . TYR A 1 205 ? 17.826 1.186 -15.996 1.00 95.75 205 TYR A N 1
ATOM 1565 C CA . TYR A 1 205 ? 16.527 0.569 -16.287 1.00 95.75 205 TYR A CA 1
ATOM 1566 C C . TYR A 1 205 ? 15.347 1.199 -15.524 1.00 95.75 205 TYR A C 1
ATOM 1568 O O . TYR A 1 205 ? 14.206 0.995 -15.924 1.00 95.75 205 TYR A O 1
ATOM 1576 N N . LEU A 1 206 ? 15.616 1.968 -14.461 1.00 95.06 206 LEU A N 1
ATOM 1577 C CA . LEU A 1 206 ? 14.623 2.697 -13.663 1.00 95.06 206 LEU A CA 1
ATOM 1578 C C . LEU A 1 206 ? 14.728 4.219 -13.821 1.00 95.06 206 LEU A C 1
ATOM 1580 O O . LEU A 1 206 ? 13.998 4.942 -13.152 1.00 95.06 206 LEU A O 1
ATOM 1584 N N . GLN A 1 207 ? 15.622 4.737 -14.664 1.00 92.81 207 GLN A N 1
ATOM 1585 C CA . GLN A 1 207 ? 15.788 6.183 -14.817 1.00 92.81 207 GLN A CA 1
ATOM 1586 C C . GLN A 1 207 ? 14.692 6.779 -15.705 1.00 92.81 207 GLN A C 1
ATOM 1588 O O . GLN A 1 207 ? 14.696 6.609 -16.926 1.00 92.81 207 GLN A O 1
ATOM 1593 N N . GLU A 1 208 ? 13.777 7.517 -15.084 1.00 88.31 208 GLU A N 1
ATOM 1594 C CA . GLU A 1 208 ? 12.733 8.269 -15.777 1.00 88.31 208 GLU A CA 1
ATOM 1595 C C . GLU A 1 208 ? 13.256 9.628 -16.252 1.00 88.31 208 GLU A C 1
ATOM 1597 O O . GLU A 1 208 ? 14.114 10.240 -15.615 1.00 88.31 208 GLU A O 1
ATOM 1602 N N . ARG A 1 209 ? 12.758 10.097 -17.400 1.00 82.31 209 ARG A N 1
ATOM 1603 C CA . ARG A 1 209 ? 13.167 11.378 -18.013 1.00 82.31 209 ARG A CA 1
ATOM 1604 C C . ARG A 1 209 ? 12.027 12.381 -18.140 1.00 82.31 209 ARG A C 1
ATOM 1606 O O . ARG A 1 209 ? 12.262 13.523 -18.520 1.00 82.31 209 ARG A O 1
ATOM 1613 N N . GLU A 1 210 ? 10.810 11.946 -17.846 1.00 82.31 210 GLU A N 1
ATOM 1614 C CA . GLU A 1 210 ? 9.579 12.706 -18.025 1.00 82.31 210 GLU A CA 1
ATOM 1615 C C . GLU A 1 210 ? 8.721 12.600 -16.759 1.00 82.31 210 GLU A C 1
ATOM 1617 O O . GLU A 1 210 ? 8.898 11.654 -15.989 1.00 82.31 210 GLU A O 1
ATOM 1622 N N . PRO A 1 211 ? 7.781 13.535 -16.549 1.00 80.31 211 PRO A N 1
ATOM 1623 C CA . PRO A 1 211 ? 6.754 13.417 -15.524 1.00 80.31 211 PRO A CA 1
ATOM 1624 C C . PRO A 1 211 ? 5.920 12.131 -15.655 1.00 80.31 211 PRO A C 1
ATOM 1626 O O . PRO A 1 211 ? 5.312 11.855 -16.696 1.00 80.31 211 PRO A O 1
ATOM 1629 N N . THR A 1 212 ? 5.858 11.352 -14.579 1.00 83.38 212 THR A N 1
ATOM 1630 C CA . THR A 1 212 ? 5.236 10.011 -14.539 1.00 83.38 212 THR A CA 1
ATOM 1631 C C . THR A 1 212 ? 4.321 9.801 -13.333 1.00 83.38 212 THR A C 1
ATOM 1633 O O . THR A 1 212 ? 3.718 8.735 -13.218 1.00 83.38 212 THR A O 1
ATOM 1636 N N . THR A 1 213 ? 4.158 10.813 -12.470 1.00 85.19 213 THR A N 1
ATOM 1637 C CA . THR A 1 213 ? 3.212 10.785 -11.344 1.00 85.19 213 THR A CA 1
ATOM 1638 C C . THR A 1 213 ? 2.151 11.890 -11.434 1.00 85.19 213 THR A C 1
ATOM 1640 O O . THR A 1 213 ? 2.250 12.832 -12.230 1.00 85.19 213 THR A O 1
ATOM 1643 N N . TRP A 1 214 ? 1.108 11.755 -10.616 1.00 84.88 214 TRP A N 1
ATOM 1644 C CA . TRP A 1 214 ? -0.048 12.648 -10.567 1.00 84.88 214 TRP A CA 1
ATOM 1645 C C . TRP A 1 214 ? -0.093 13.423 -9.252 1.00 84.88 214 TRP A C 1
ATOM 1647 O O . TRP A 1 214 ? 0.238 12.894 -8.192 1.00 84.88 214 TRP A O 1
ATOM 1657 N N . ASP A 1 215 ? -0.573 14.666 -9.316 1.00 88.25 215 ASP A N 1
ATOM 1658 C CA . ASP A 1 215 ? -0.952 15.433 -8.130 1.00 88.25 215 ASP A CA 1
ATOM 1659 C C . ASP A 1 215 ? -2.337 14.978 -7.652 1.00 88.25 215 ASP A C 1
ATOM 1661 O O . ASP A 1 215 ? -3.366 15.534 -8.039 1.00 88.25 215 ASP A O 1
ATOM 1665 N N . LEU A 1 216 ? -2.355 13.901 -6.866 1.00 86.81 216 LEU A N 1
ATOM 1666 C CA . LEU A 1 216 ? -3.572 13.261 -6.377 1.00 86.81 216 LEU A CA 1
ATOM 1667 C C . LEU A 1 216 ? -3.552 13.221 -4.849 1.00 86.81 216 LEU A C 1
ATOM 1669 O O . LEU A 1 216 ? -2.840 12.412 -4.254 1.00 86.81 216 LEU A O 1
ATOM 1673 N N . GLU A 1 217 ? -4.341 14.096 -4.220 1.00 91.69 217 GLU A N 1
ATOM 1674 C CA . GLU A 1 217 ? -4.544 14.090 -2.767 1.00 91.69 217 GLU A CA 1
ATOM 1675 C C . GLU A 1 217 ? -5.315 12.832 -2.344 1.00 91.69 217 GLU A C 1
ATOM 1677 O O . GLU A 1 217 ? -6.345 12.485 -2.927 1.00 91.69 217 GLU A O 1
ATOM 1682 N N . VAL A 1 218 ? -4.824 12.175 -1.296 1.00 90.44 218 VAL A N 1
ATOM 1683 C CA . VAL A 1 218 ? -5.420 10.981 -0.694 1.00 90.44 218 VAL A CA 1
ATOM 1684 C C . VAL A 1 218 ? -5.653 11.231 0.794 1.00 90.44 218 VAL A C 1
ATOM 1686 O O . VAL A 1 218 ? -4.776 11.743 1.492 1.00 90.44 218 VAL A O 1
ATOM 1689 N N . VAL A 1 219 ? -6.859 10.934 1.292 1.00 93.19 219 VAL A N 1
ATOM 1690 C CA . VAL A 1 219 ? -7.296 11.398 2.621 1.00 93.19 219 VAL A CA 1
ATOM 1691 C C . VAL A 1 219 ? -7.951 10.297 3.438 1.00 93.19 219 VAL A C 1
ATOM 1693 O O . VAL A 1 219 ? -9.158 10.105 3.343 1.00 93.19 219 VAL A O 1
ATOM 1696 N N . ALA A 1 220 ? -7.217 9.684 4.364 1.00 92.00 220 ALA A N 1
ATOM 1697 C CA . ALA A 1 220 ? -7.799 8.752 5.326 1.00 92.00 220 ALA A CA 1
ATOM 1698 C C . ALA A 1 220 ? -8.594 9.467 6.436 1.00 92.00 220 ALA A C 1
ATOM 1700 O O . ALA A 1 220 ? -8.256 10.559 6.914 1.00 92.00 220 ALA A O 1
ATOM 1701 N N . LYS A 1 221 ? -9.680 8.828 6.866 1.00 92.69 221 LYS A N 1
ATOM 1702 C CA . LYS A 1 221 ? -10.589 9.268 7.918 1.00 92.69 221 LYS A CA 1
ATOM 1703 C C . LYS A 1 221 ? -11.003 8.094 8.787 1.00 92.69 221 LYS A C 1
ATOM 1705 O O . LYS A 1 221 ? -11.352 7.029 8.281 1.00 92.69 221 LYS A O 1
ATOM 1710 N N . VAL A 1 222 ? -11.083 8.348 10.087 1.00 92.31 222 VAL A N 1
ATOM 1711 C CA . VAL A 1 222 ? -11.564 7.398 11.095 1.00 92.31 222 VAL A CA 1
ATOM 1712 C C . VAL A 1 222 ? -12.714 8.025 11.879 1.00 92.31 222 VAL A C 1
ATOM 1714 O O . VAL A 1 222 ? -12.782 9.249 12.054 1.00 92.31 222 VAL A O 1
ATOM 1717 N N . ARG A 1 223 ? -13.650 7.181 12.308 1.00 91.31 223 ARG A N 1
ATOM 1718 C CA . ARG A 1 223 ? -14.830 7.548 13.087 1.00 91.31 223 ARG A CA 1
ATOM 1719 C C . ARG A 1 223 ? -15.140 6.445 14.097 1.00 91.31 223 ARG A C 1
ATOM 1721 O O . ARG A 1 223 ? -15.370 5.317 13.678 1.00 91.31 223 ARG A O 1
ATOM 1728 N N . GLY A 1 224 ? -15.214 6.779 15.383 1.00 88.12 224 GLY A N 1
ATOM 1729 C CA . GLY A 1 224 ? -15.756 5.872 16.400 1.00 88.12 224 GLY A CA 1
ATOM 1730 C C . GLY A 1 224 ? -17.266 5.650 16.245 1.00 88.12 224 GLY A C 1
ATOM 1731 O O . GLY A 1 224 ? -17.922 6.328 15.451 1.00 88.12 224 GLY A O 1
ATOM 1732 N N . ALA A 1 225 ? -17.836 4.723 17.016 1.00 74.00 225 ALA A N 1
ATOM 1733 C CA . ALA A 1 225 ? -19.235 4.293 16.885 1.00 74.00 225 ALA A CA 1
ATOM 1734 C C . ALA A 1 225 ? -20.278 5.439 16.905 1.00 74.00 225 ALA A C 1
ATOM 1736 O O . ALA A 1 225 ? -21.310 5.326 16.246 1.00 74.00 225 ALA A O 1
ATOM 1737 N N . GLU A 1 226 ? -19.994 6.564 17.574 1.00 67.00 226 GLU A N 1
ATOM 1738 C CA . GLU A 1 226 ? -20.935 7.685 17.763 1.00 67.00 226 GLU A CA 1
ATOM 1739 C C . GLU A 1 226 ? -20.364 9.064 17.368 1.00 67.00 226 GLU A C 1
ATOM 1741 O O . GLU A 1 226 ? -20.843 10.102 17.821 1.00 67.00 226 GLU A O 1
ATOM 1746 N N . GLU A 1 227 ? -19.331 9.115 16.517 1.00 71.94 227 GLU A N 1
ATOM 1747 C CA . GLU A 1 227 ? -18.577 10.359 16.280 1.00 71.94 227 GLU A CA 1
ATOM 1748 C C . GLU A 1 227 ? -18.686 10.954 14.863 1.00 71.94 227 GLU A C 1
ATOM 1750 O O . GLU A 1 227 ? -19.231 10.366 13.931 1.00 71.94 227 GLU A O 1
ATOM 1755 N N . ALA A 1 228 ? -18.126 12.156 14.679 1.00 87.88 228 ALA A N 1
ATOM 1756 C CA . ALA A 1 228 ? -17.865 12.740 13.366 1.00 87.88 228 ALA A CA 1
ATOM 1757 C C . ALA A 1 228 ? -16.573 12.170 12.758 1.00 87.88 228 ALA A C 1
ATOM 1759 O O . ALA A 1 228 ? -15.619 11.854 13.462 1.00 87.88 228 ALA A O 1
ATOM 1760 N N . TRP A 1 229 ? -16.507 12.113 11.426 1.00 92.69 229 TRP A N 1
ATOM 1761 C CA . TRP A 1 229 ? -15.291 11.717 10.713 1.00 92.69 229 TRP A CA 1
ATOM 1762 C C . TRP A 1 229 ? -14.120 12.662 11.017 1.00 92.69 229 TRP A C 1
ATOM 1764 O O . TRP A 1 229 ? -14.191 13.873 10.744 1.00 92.69 229 TRP A O 1
ATOM 1774 N N . THR A 1 230 ? -13.022 12.088 11.505 1.00 92.50 230 THR A N 1
ATOM 1775 C CA . THR A 1 230 ? -11.746 12.776 11.730 1.00 92.50 230 THR A CA 1
ATOM 1776 C C . THR A 1 230 ? -10.792 12.446 10.597 1.00 92.50 230 THR A C 1
ATOM 1778 O O . THR A 1 230 ? -10.641 11.277 10.270 1.00 92.50 230 THR A O 1
ATOM 1781 N N . ARG A 1 231 ? -10.163 13.457 9.984 1.00 92.44 231 ARG A N 1
ATOM 1782 C CA . ARG A 1 231 ? -9.093 13.233 9.000 1.00 92.44 231 ARG A CA 1
ATOM 1783 C C . ARG A 1 231 ? -7.850 12.778 9.752 1.00 92.44 231 ARG A C 1
ATOM 1785 O O . ARG A 1 231 ? -7.374 13.506 10.619 1.00 92.44 231 ARG A O 1
ATOM 1792 N N . THR A 1 232 ? -7.386 11.577 9.452 1.00 91.31 232 THR A N 1
ATOM 1793 C CA . THR A 1 232 ? -6.240 10.951 10.118 1.00 91.31 232 THR A CA 1
ATOM 1794 C C . THR A 1 232 ? -4.983 11.018 9.274 1.00 91.31 232 THR A C 1
ATOM 1796 O O . THR A 1 232 ? -3.890 11.034 9.832 1.00 91.31 232 THR A O 1
ATOM 1799 N N . SER A 1 233 ? -5.154 11.112 7.956 1.00 93.00 233 SER A N 1
ATOM 1800 C CA . SER A 1 233 ? -4.085 11.322 6.992 1.00 93.00 233 SER A CA 1
ATOM 1801 C C . SER A 1 233 ? -4.580 12.194 5.838 1.00 93.00 233 SER A C 1
ATOM 1803 O O . SER A 1 233 ? -5.718 12.035 5.395 1.00 93.00 233 SER A O 1
ATOM 1805 N N . VAL A 1 234 ? -3.746 13.117 5.373 1.00 95.25 234 VAL A N 1
ATOM 1806 C CA . V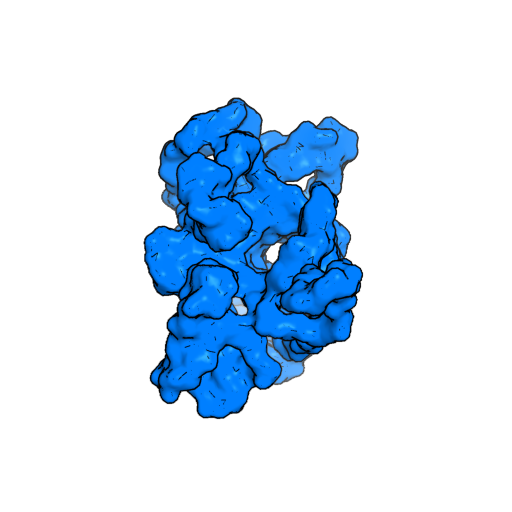AL A 1 234 ? -3.887 13.911 4.150 1.00 95.25 234 VAL A CA 1
ATOM 1807 C C . VAL A 1 234 ? -2.523 13.869 3.471 1.00 95.25 234 VAL A C 1
ATOM 1809 O O . VAL A 1 234 ? -1.608 14.594 3.855 1.00 95.25 234 VAL A O 1
ATOM 1812 N N . SER A 1 235 ? -2.380 12.977 2.500 1.00 94.38 235 SER A N 1
ATOM 1813 C CA . SER A 1 235 ? -1.134 12.750 1.770 1.00 94.38 235 SER A CA 1
ATOM 1814 C C . SER A 1 235 ? -1.367 12.922 0.270 1.00 94.38 235 SER A C 1
ATOM 1816 O O . SER A 1 235 ? -2.448 13.337 -0.160 1.00 94.38 235 SER A O 1
ATOM 1818 N N . ASN A 1 236 ? -0.355 12.661 -0.552 1.00 93.25 236 ASN A N 1
ATOM 1819 C CA . ASN A 1 236 ? -0.470 12.841 -1.993 1.00 93.25 236 ASN A CA 1
ATOM 1820 C C . ASN A 1 236 ? 0.391 11.839 -2.753 1.00 93.25 236 ASN A C 1
ATOM 1822 O O . ASN A 1 236 ? 1.530 11.589 -2.381 1.00 93.25 236 ASN A O 1
ATOM 1826 N N . LEU A 1 237 ? -0.120 11.318 -3.864 1.00 89.56 237 LEU A N 1
ATOM 1827 C CA . LEU A 1 237 ? 0.601 10.353 -4.692 1.00 89.56 237 LEU A CA 1
ATOM 1828 C C . LEU A 1 237 ? 1.958 10.875 -5.197 1.00 89.56 237 LEU A C 1
ATOM 1830 O O . LEU A 1 237 ? 2.896 10.096 -5.373 1.00 89.56 237 LEU A O 1
ATOM 1834 N N . LYS A 1 238 ? 2.096 12.194 -5.379 1.00 89.69 238 LYS A N 1
ATOM 1835 C CA . LYS A 1 238 ? 3.357 12.823 -5.795 1.00 89.69 238 LYS A CA 1
ATOM 1836 C C . LYS A 1 238 ? 4.470 12.767 -4.742 1.00 89.69 238 LYS A C 1
ATOM 1838 O O . LYS A 1 238 ? 5.602 13.097 -5.077 1.00 89.69 238 LYS A O 1
ATOM 1843 N N . THR A 1 239 ? 4.176 12.378 -3.493 1.00 90.94 239 THR A N 1
ATOM 1844 C CA . THR A 1 239 ? 5.206 12.185 -2.453 1.00 90.94 239 THR A CA 1
ATOM 1845 C C . THR A 1 239 ? 5.917 10.839 -2.569 1.00 90.94 239 THR A C 1
ATOM 1847 O O . THR A 1 239 ? 6.943 10.633 -1.922 1.00 90.94 239 THR A O 1
ATOM 1850 N N . LEU A 1 240 ? 5.403 9.910 -3.384 1.00 92.31 240 LEU A N 1
ATOM 1851 C CA . LEU A 1 240 ? 6.046 8.618 -3.577 1.00 92.31 240 LEU A CA 1
ATOM 1852 C C . LEU A 1 240 ? 7.417 8.771 -4.233 1.00 92.31 240 LEU A C 1
ATOM 1854 O O . LEU A 1 240 ? 7.597 9.491 -5.217 1.00 92.31 240 LEU A O 1
ATOM 1858 N N . ARG A 1 241 ? 8.380 8.022 -3.695 1.00 92.19 241 ARG A N 1
ATOM 1859 C CA . ARG A 1 241 ? 9.757 7.987 -4.183 1.00 92.19 241 ARG A CA 1
ATOM 1860 C C . ARG A 1 241 ? 9.882 7.130 -5.433 1.00 92.19 241 ARG A C 1
ATOM 1862 O O . ARG A 1 241 ? 10.686 7.468 -6.298 1.00 92.19 241 ARG A O 1
ATOM 1869 N N . TRP A 1 242 ? 9.128 6.031 -5.496 1.00 94.06 242 TRP A N 1
ATOM 1870 C CA . TRP A 1 242 ? 9.089 5.100 -6.622 1.00 94.06 242 TRP A CA 1
ATOM 1871 C C . TRP A 1 242 ? 7.759 5.222 -7.370 1.00 94.06 242 TRP A C 1
ATOM 1873 O O . TRP A 1 242 ? 6.688 5.125 -6.772 1.00 94.06 242 TRP A O 1
ATOM 1883 N N . THR A 1 243 ? 7.819 5.435 -8.684 1.00 93.06 243 THR A N 1
ATOM 1884 C CA . THR A 1 243 ? 6.624 5.643 -9.518 1.00 93.06 243 THR A CA 1
ATOM 1885 C C . THR A 1 243 ? 6.001 4.327 -9.980 1.00 93.06 243 THR A C 1
ATOM 1887 O O . THR A 1 243 ? 6.642 3.275 -9.974 1.00 93.06 243 THR A O 1
ATOM 1890 N N . ALA A 1 244 ? 4.749 4.369 -10.447 1.00 91.81 244 ALA A N 1
ATOM 1891 C CA . ALA A 1 244 ? 4.058 3.200 -11.006 1.00 91.81 244 ALA A CA 1
ATOM 1892 C C . ALA A 1 244 ? 4.846 2.524 -12.137 1.00 91.81 244 ALA A C 1
ATOM 1894 O O . ALA A 1 244 ? 4.934 1.299 -12.217 1.00 91.81 244 ALA A O 1
ATOM 1895 N N . ILE A 1 245 ? 5.466 3.338 -12.986 1.00 93.12 245 ILE A N 1
ATOM 1896 C CA . ILE A 1 245 ? 6.284 2.899 -14.113 1.00 93.12 245 ILE A CA 1
ATOM 1897 C C . ILE A 1 245 ? 7.520 2.146 -13.612 1.00 93.12 245 ILE A C 1
ATOM 1899 O O . ILE A 1 245 ? 7.818 1.057 -14.112 1.00 93.12 245 ILE A O 1
ATOM 1903 N N . GLN A 1 246 ? 8.211 2.682 -12.600 1.00 95.75 246 GLN A N 1
ATOM 1904 C CA . GLN A 1 246 ? 9.360 2.026 -11.972 1.00 95.75 246 GLN A CA 1
ATOM 1905 C C . GLN A 1 246 ? 8.959 0.716 -11.290 1.00 95.75 246 GLN A C 1
ATOM 1907 O O . GLN A 1 246 ? 9.648 -0.289 -11.464 1.00 95.75 246 GLN A O 1
ATOM 1912 N N . MET A 1 247 ? 7.827 0.701 -10.582 1.00 97.06 247 MET A N 1
ATOM 1913 C CA . MET A 1 247 ? 7.290 -0.496 -9.929 1.00 97.06 247 MET A CA 1
ATOM 1914 C C . MET A 1 247 ? 7.010 -1.612 -10.945 1.00 97.06 247 MET A C 1
ATOM 1916 O O . MET A 1 247 ? 7.535 -2.713 -10.795 1.00 97.06 247 MET A O 1
ATOM 1920 N N . ILE A 1 248 ? 6.284 -1.328 -12.033 1.00 97.06 248 ILE A N 1
ATOM 1921 C CA . ILE A 1 248 ? 5.991 -2.300 -13.108 1.00 97.06 248 ILE A CA 1
ATOM 1922 C C . ILE A 1 248 ? 7.277 -2.794 -13.787 1.00 97.06 248 ILE A C 1
ATOM 1924 O O . ILE A 1 248 ? 7.459 -3.996 -14.022 1.00 97.06 248 ILE A O 1
ATOM 1928 N N . THR A 1 249 ? 8.181 -1.864 -14.097 1.00 97.56 249 THR A N 1
ATOM 1929 C CA . THR A 1 249 ? 9.456 -2.174 -14.755 1.00 97.56 249 THR A CA 1
ATOM 1930 C C . THR A 1 249 ? 10.299 -3.095 -13.880 1.00 97.56 249 THR A C 1
ATOM 1932 O O . THR A 1 249 ? 10.777 -4.125 -14.349 1.00 97.56 249 THR A O 1
ATOM 1935 N N . HIS A 1 250 ? 10.436 -2.774 -12.592 1.00 98.38 250 HIS A N 1
ATOM 1936 C CA . HIS A 1 250 ? 11.180 -3.601 -11.651 1.00 98.38 250 HIS A CA 1
ATOM 1937 C C . HIS A 1 250 ? 10.528 -4.968 -11.438 1.00 98.38 250 HIS A C 1
ATOM 1939 O O . HIS A 1 250 ? 11.215 -5.982 -11.511 1.00 98.38 250 HIS A O 1
ATOM 1945 N N . HIS A 1 251 ? 9.207 -5.018 -11.256 1.00 98.44 251 HIS A N 1
ATOM 1946 C CA . HIS A 1 251 ? 8.482 -6.267 -11.016 1.00 98.44 251 HIS A CA 1
ATOM 1947 C C . HIS A 1 251 ? 8.714 -7.290 -12.137 1.00 98.44 251 HIS A C 1
ATOM 1949 O O . HIS A 1 251 ? 8.869 -8.483 -11.884 1.00 98.44 251 HIS A O 1
ATOM 1955 N N . SER A 1 252 ? 8.794 -6.820 -13.383 1.00 98.25 252 SER A N 1
ATOM 1956 C CA . SER A 1 252 ? 8.995 -7.676 -14.554 1.00 98.25 252 SER A CA 1
ATOM 1957 C C . SER A 1 252 ? 10.463 -7.888 -14.943 1.00 98.25 252 SER A C 1
ATOM 1959 O O . SER A 1 252 ? 10.731 -8.787 -15.739 1.00 98.25 252 SER A O 1
ATOM 1961 N N . VAL A 1 253 ? 11.428 -7.137 -14.386 1.00 98.06 253 VAL A N 1
ATOM 1962 C CA . VAL A 1 253 ? 12.842 -7.167 -14.829 1.00 98.06 253 VAL A CA 1
ATOM 1963 C C . VAL A 1 253 ? 13.488 -8.548 -14.682 1.00 98.06 253 VAL A C 1
ATOM 1965 O O . VAL A 1 253 ? 14.307 -8.942 -15.508 1.00 98.06 253 VAL A O 1
ATOM 1968 N N . GLY A 1 254 ? 13.080 -9.310 -13.662 1.00 96.94 254 GLY A N 1
ATOM 1969 C CA . GLY A 1 254 ? 13.514 -10.693 -13.439 1.00 96.94 254 GLY A CA 1
ATOM 1970 C C . GLY A 1 254 ? 12.811 -11.731 -14.326 1.00 96.94 254 GLY A C 1
ATOM 1971 O O . GLY A 1 254 ? 13.075 -12.923 -14.190 1.00 96.94 254 GLY A O 1
ATOM 1972 N N . GLY A 1 255 ? 11.906 -11.305 -15.212 1.00 96.81 255 GLY A N 1
ATOM 1973 C CA . GLY A 1 255 ? 11.127 -12.171 -16.098 1.00 96.81 255 GLY A CA 1
ATOM 1974 C C . GLY A 1 255 ? 9.734 -12.547 -15.583 1.00 96.81 255 GLY A C 1
ATOM 1975 O O . GLY A 1 255 ? 9.119 -13.454 -16.154 1.00 96.81 255 GLY A O 1
ATOM 1976 N N . CYS A 1 256 ? 9.236 -11.888 -14.528 1.00 97.62 256 CYS A N 1
ATOM 1977 C CA . CYS A 1 256 ? 7.875 -12.090 -14.022 1.00 97.62 256 CYS A CA 1
ATOM 1978 C C . CYS A 1 256 ? 6.835 -11.733 -15.096 1.00 97.62 256 CYS A C 1
ATOM 1980 O O . CYS A 1 256 ? 6.980 -10.735 -15.806 1.00 97.62 256 CYS A O 1
ATOM 1982 N N . CYS A 1 257 ? 5.793 -12.556 -15.208 1.00 96.75 257 CYS A N 1
ATOM 1983 C CA . CYS A 1 257 ? 4.666 -12.352 -16.112 1.00 96.75 257 CYS A CA 1
ATOM 1984 C C . CYS A 1 257 ? 3.567 -11.587 -15.367 1.00 96.75 257 CYS A C 1
ATOM 1986 O O . CYS A 1 257 ? 2.905 -12.168 -14.511 1.00 96.75 257 CYS A O 1
ATOM 1988 N N . LEU A 1 258 ? 3.380 -10.310 -15.700 1.00 97.50 258 LEU A N 1
ATOM 1989 C CA . LEU A 1 258 ? 2.239 -9.515 -15.257 1.00 97.50 258 LEU A CA 1
ATOM 1990 C C . LEU A 1 258 ? 1.063 -9.753 -16.200 1.00 97.50 258 LEU A C 1
ATOM 1992 O O . LEU A 1 258 ? 1.225 -9.753 -17.424 1.00 97.50 258 LEU A O 1
ATOM 1996 N N . ARG A 1 259 ? -0.125 -9.934 -15.633 1.00 97.00 259 ARG A N 1
ATOM 1997 C CA . ARG A 1 259 ? -1.356 -10.285 -16.342 1.00 97.00 259 ARG A CA 1
ATOM 1998 C C . ARG A 1 259 ? -2.401 -9.181 -16.189 1.00 97.00 259 ARG A C 1
ATOM 2000 O O . ARG A 1 259 ? -2.425 -8.495 -15.170 1.00 97.00 259 ARG A O 1
ATOM 2007 N N . PRO A 1 260 ? -3.289 -8.995 -17.181 1.00 95.38 260 PRO A N 1
ATOM 2008 C CA . PRO A 1 260 ? -4.408 -8.082 -17.015 1.00 95.38 260 PRO A CA 1
ATOM 2009 C C . PRO A 1 260 ? -5.251 -8.463 -15.792 1.00 95.38 260 PRO A C 1
ATOM 2011 O O . PRO A 1 260 ? -5.629 -9.624 -15.643 1.00 95.38 260 PRO A O 1
ATOM 2014 N N . GLY A 1 261 ? -5.537 -7.478 -14.942 1.00 93.62 261 GLY A N 1
ATOM 2015 C CA . GLY A 1 261 ? -6.228 -7.673 -13.665 1.00 93.62 261 GLY A CA 1
ATOM 2016 C C . GLY A 1 261 ? -5.307 -7.869 -12.458 1.00 93.62 261 GLY A C 1
ATOM 2017 O O . GLY A 1 261 ? -5.802 -7.799 -11.335 1.00 93.62 261 GLY A O 1
ATOM 2018 N N . ASP A 1 262 ? -3.994 -8.049 -12.646 1.00 96.75 262 ASP A N 1
ATOM 2019 C CA . ASP A 1 262 ? -3.052 -8.013 -11.521 1.00 96.75 262 ASP A CA 1
ATOM 2020 C C . ASP A 1 262 ? -3.068 -6.629 -10.861 1.00 96.75 262 ASP A C 1
ATOM 2022 O O . ASP A 1 262 ? -3.248 -5.597 -11.524 1.00 96.75 262 ASP A O 1
ATOM 2026 N N . LEU A 1 263 ? -2.869 -6.621 -9.544 1.00 95.38 263 LEU A N 1
ATOM 2027 C CA . LEU A 1 263 ? -2.950 -5.427 -8.719 1.00 95.38 263 LEU A CA 1
ATOM 2028 C C . LEU A 1 263 ? -1.604 -5.099 -8.074 1.00 95.38 263 LEU A C 1
ATOM 2030 O O . LEU A 1 263 ? -0.968 -5.956 -7.462 1.00 95.38 263 LEU A O 1
ATOM 2034 N N . LEU A 1 264 ? -1.176 -3.843 -8.203 1.00 96.44 264 LEU A N 1
ATOM 2035 C CA . LEU A 1 264 ? 0.067 -3.342 -7.616 1.00 96.44 264 LEU A CA 1
ATOM 2036 C C . LEU A 1 264 ? -0.253 -2.217 -6.628 1.00 96.44 264 LEU A C 1
ATOM 2038 O O . LEU A 1 264 ? -0.627 -1.126 -7.063 1.00 96.44 264 LEU A O 1
ATOM 2042 N N . GLY A 1 265 ? -0.112 -2.482 -5.329 1.00 95.44 265 GLY A N 1
ATOM 2043 C CA . GLY A 1 265 ? -0.215 -1.478 -4.265 1.00 95.44 265 GLY A CA 1
ATOM 2044 C C . GLY A 1 265 ? 1.047 -0.624 -4.190 1.00 95.44 265 GLY A C 1
ATOM 2045 O O . GLY A 1 265 ? 2.142 -1.113 -4.452 1.00 95.44 265 GLY A O 1
ATOM 2046 N N . THR A 1 266 ? 0.913 0.660 -3.867 1.00 95.06 266 THR A N 1
ATOM 2047 C CA . THR A 1 266 ? 2.060 1.566 -3.695 1.00 95.06 266 THR A CA 1
ATOM 2048 C C . THR A 1 266 ? 2.856 1.288 -2.419 1.00 95.06 266 THR A C 1
ATOM 2050 O O . THR A 1 266 ? 3.972 1.794 -2.279 1.00 95.06 266 THR A O 1
ATOM 2053 N N . GLY A 1 267 ? 2.276 0.557 -1.469 1.00 94.44 267 GLY A N 1
ATOM 2054 C CA . GLY A 1 267 ? 2.612 0.682 -0.059 1.00 94.44 267 GLY A CA 1
ATOM 2055 C C . GLY A 1 267 ? 2.089 1.984 0.534 1.00 94.44 267 GLY A C 1
ATOM 2056 O O . GLY A 1 267 ? 1.637 2.889 -0.187 1.00 94.44 267 GLY A O 1
ATOM 2057 N N . THR A 1 268 ? 2.171 2.083 1.859 1.00 95.50 268 THR A N 1
ATOM 2058 C CA . THR A 1 268 ? 1.704 3.242 2.627 1.00 95.50 268 THR A CA 1
ATOM 2059 C C . THR A 1 268 ? 2.255 4.560 2.078 1.00 95.50 268 THR A C 1
ATOM 2061 O O . THR A 1 268 ? 3.466 4.744 1.960 1.00 95.50 268 THR A O 1
ATOM 2064 N N . ILE A 1 269 ? 1.368 5.508 1.783 1.00 94.94 269 ILE A N 1
ATOM 2065 C CA . ILE A 1 269 ? 1.686 6.845 1.287 1.00 94.94 269 ILE A CA 1
ATOM 2066 C C . ILE A 1 269 ? 1.788 7.794 2.479 1.00 94.94 269 ILE A C 1
ATOM 2068 O O . ILE A 1 269 ? 0.788 8.349 2.943 1.00 94.94 269 ILE A O 1
ATOM 2072 N N . SER A 1 270 ? 3.015 8.027 2.932 1.00 95.50 270 SER A N 1
ATOM 2073 C CA . SER A 1 270 ? 3.322 9.057 3.924 1.00 95.50 270 SER A CA 1
ATOM 2074 C C . SER A 1 270 ? 3.995 10.271 3.299 1.00 95.50 270 SER A C 1
ATOM 2076 O O . SER A 1 270 ? 4.647 10.168 2.256 1.00 95.50 270 SER A O 1
ATOM 2078 N N . GLY A 1 271 ? 3.816 11.416 3.949 1.00 93.31 271 GLY A N 1
ATOM 2079 C CA . GLY A 1 271 ? 4.618 12.616 3.745 1.00 93.31 271 GLY A CA 1
ATOM 2080 C C . GLY A 1 271 ? 5.392 13.004 5.008 1.00 93.31 271 GLY A C 1
ATOM 2081 O O . GLY A 1 271 ? 5.405 12.287 6.012 1.00 93.31 271 GLY A O 1
ATOM 2082 N N . ASN A 1 272 ? 6.004 14.185 4.969 1.00 90.56 272 ASN A N 1
ATOM 2083 C CA . ASN A 1 272 ? 6.918 14.670 6.004 1.00 90.56 272 ASN A CA 1
ATOM 2084 C C . ASN A 1 272 ? 6.248 15.418 7.179 1.00 90.56 272 ASN A C 1
ATOM 2086 O O . ASN A 1 272 ? 6.947 15.868 8.090 1.00 90.56 272 ASN A O 1
ATOM 2090 N N . THR A 1 273 ? 4.917 15.569 7.182 1.00 94.00 273 THR A N 1
ATOM 2091 C CA . THR A 1 273 ? 4.160 16.177 8.293 1.00 94.00 273 THR A CA 1
ATOM 2092 C C . THR A 1 273 ? 3.299 15.148 9.022 1.00 94.00 273 THR A C 1
ATOM 2094 O O . THR A 1 273 ? 2.911 14.126 8.454 1.00 94.00 273 THR A O 1
ATOM 2097 N N . VAL A 1 274 ? 2.933 15.443 10.274 1.00 91.19 274 VAL A N 1
ATOM 2098 C CA . VAL A 1 274 ? 2.089 14.571 11.117 1.00 91.19 274 VAL A CA 1
ATOM 2099 C C . VAL A 1 274 ? 0.716 14.311 10.487 1.00 91.19 274 VAL A C 1
ATOM 2101 O O . VAL A 1 274 ? 0.129 13.241 10.654 1.00 91.19 274 VAL A O 1
ATOM 2104 N N . GLU A 1 275 ? 0.182 15.282 9.751 1.00 93.44 275 GLU A N 1
ATOM 2105 C CA . GLU A 1 275 ? -1.089 15.173 9.036 1.00 93.44 275 GLU A CA 1
ATOM 2106 C C . GLU A 1 275 ? -0.987 14.270 7.812 1.00 93.44 275 GLU A C 1
ATOM 2108 O O . GLU A 1 275 ? -2.010 13.753 7.385 1.00 93.44 275 GLU A O 1
ATOM 2113 N N . SER A 1 276 ? 0.213 14.066 7.269 1.00 95.75 276 SER A N 1
ATOM 2114 C CA . SER A 1 276 ? 0.455 13.287 6.050 1.00 95.75 276 SER A CA 1
ATOM 2115 C C . SER A 1 276 ? 0.921 11.852 6.298 1.00 95.75 276 SER A C 1
ATOM 2117 O O . SER A 1 276 ? 1.216 11.143 5.344 1.00 95.75 276 SER A O 1
ATOM 2119 N N . LEU A 1 277 ? 0.982 11.403 7.555 1.00 95.69 277 LEU A N 1
ATOM 2120 C CA . LEU A 1 277 ? 1.372 10.033 7.908 1.00 95.69 277 LEU A CA 1
ATOM 2121 C C . LEU A 1 277 ? 0.298 9.033 7.460 1.00 95.69 277 LEU A C 1
ATOM 2123 O O . LEU A 1 277 ? -0.886 9.216 7.757 1.00 95.69 277 LEU A O 1
ATOM 2127 N N . GLY A 1 278 ? 0.693 7.988 6.735 1.00 94.75 278 GLY A N 1
ATOM 2128 C CA . GLY A 1 278 ? -0.224 7.078 6.050 1.00 94.75 278 GLY A CA 1
ATOM 2129 C C . GLY A 1 278 ? -0.780 5.937 6.908 1.00 94.75 278 GLY A C 1
ATOM 2130 O O . GLY A 1 278 ? -1.679 5.235 6.451 1.00 94.75 278 GLY A O 1
ATOM 2131 N N . CYS A 1 279 ? -0.312 5.757 8.146 1.00 94.69 279 CYS A N 1
ATOM 2132 C CA . CYS A 1 279 ? -0.827 4.747 9.080 1.00 94.69 279 CYS A CA 1
ATOM 2133 C C . CYS A 1 279 ? -0.780 5.197 10.553 1.00 94.69 279 CYS A C 1
ATOM 2135 O O . CYS A 1 279 ? -0.142 6.199 10.903 1.00 94.69 279 CYS A O 1
ATOM 2137 N N . LEU A 1 280 ? -1.452 4.456 11.443 1.00 94.50 280 LEU A N 1
ATOM 2138 C CA . LEU A 1 280 ? -1.420 4.718 12.885 1.00 94.50 280 LEU A CA 1
ATOM 2139 C C . LEU A 1 280 ? -0.085 4.339 13.515 1.00 94.50 280 LEU A C 1
ATOM 2141 O O . LEU A 1 280 ? 0.316 5.016 14.460 1.00 94.50 280 LEU A O 1
ATOM 2145 N N . LEU A 1 281 ? 0.628 3.335 12.989 1.00 94.56 281 LEU A N 1
ATOM 2146 C CA . LEU A 1 281 ? 1.990 3.006 13.426 1.00 94.56 281 LEU A CA 1
ATOM 2147 C C . LEU A 1 281 ? 2.872 4.259 13.441 1.00 94.56 281 LEU A C 1
ATOM 2149 O O . LEU A 1 281 ? 3.520 4.550 14.445 1.00 94.56 281 LEU A O 1
ATOM 2153 N N . GLU A 1 282 ? 2.847 5.029 12.356 1.00 95.38 282 GLU A N 1
ATOM 2154 C CA . GLU A 1 282 ? 3.586 6.284 12.247 1.00 95.38 282 GLU A CA 1
ATOM 2155 C C . GLU A 1 282 ? 2.981 7.374 13.132 1.00 95.38 282 GLU A C 1
ATOM 2157 O O . GLU A 1 282 ? 3.694 7.999 13.918 1.00 95.38 282 GLU A O 1
ATOM 2162 N N . ARG A 1 283 ? 1.658 7.575 13.047 1.00 93.88 283 ARG A N 1
ATOM 2163 C CA . ARG A 1 283 ? 0.944 8.643 13.769 1.00 93.88 283 ARG A CA 1
ATOM 2164 C C . ARG A 1 283 ? 1.093 8.556 15.286 1.00 93.88 283 ARG A C 1
ATOM 2166 O O . ARG A 1 283 ? 0.987 9.568 15.969 1.00 93.88 283 ARG A O 1
ATOM 2173 N N . THR A 1 284 ? 1.308 7.353 15.802 1.00 94.62 284 THR A N 1
ATOM 2174 C CA . THR A 1 284 ? 1.387 7.063 17.239 1.00 94.62 284 THR A CA 1
ATOM 2175 C C . THR A 1 284 ? 2.777 6.639 17.680 1.00 94.62 284 THR A C 1
ATOM 2177 O O . THR A 1 284 ? 2.955 6.228 18.826 1.00 94.62 284 THR A O 1
ATOM 2180 N N . ARG A 1 285 ? 3.768 6.721 16.782 1.00 93.69 285 ARG A N 1
ATOM 2181 C CA . ARG A 1 285 ? 5.157 6.318 17.033 1.00 93.69 285 ARG A CA 1
ATOM 2182 C C . ARG A 1 285 ? 5.255 4.927 17.663 1.00 93.69 285 ARG A C 1
ATOM 2184 O O . ARG A 1 285 ? 5.769 4.767 18.772 1.00 93.69 285 ARG A O 1
ATOM 2191 N N . GLY A 1 286 ? 4.700 3.924 16.989 1.00 91.94 286 GLY A N 1
ATOM 2192 C CA . GLY A 1 286 ? 4.682 2.554 17.508 1.00 91.94 286 GLY A CA 1
ATOM 2193 C C . GLY A 1 286 ? 3.762 2.357 18.711 1.00 91.94 286 GLY A C 1
ATOM 2194 O O . GLY A 1 286 ? 4.021 1.486 19.535 1.00 91.94 286 GLY A O 1
ATOM 2195 N N . GLY A 1 287 ? 2.712 3.168 18.841 1.00 93.06 287 GLY A N 1
ATOM 2196 C CA . GLY A 1 287 ? 1.772 3.091 19.956 1.00 93.06 287 GLY A CA 1
ATOM 2197 C C . GLY A 1 287 ? 2.235 3.780 21.246 1.00 93.06 287 GLY A C 1
ATOM 2198 O O . GLY A 1 287 ? 1.625 3.574 22.293 1.00 93.06 287 GLY A O 1
ATOM 2199 N N . THR A 1 288 ? 3.308 4.574 21.204 1.00 92.94 288 THR A N 1
ATOM 2200 C CA . THR A 1 288 ? 3.815 5.321 22.371 1.00 92.94 288 THR A CA 1
ATOM 2201 C C . THR A 1 288 ? 3.128 6.676 22.557 1.00 92.94 288 THR A C 1
ATOM 2203 O O . THR A 1 288 ? 3.074 7.198 23.671 1.00 92.94 288 THR 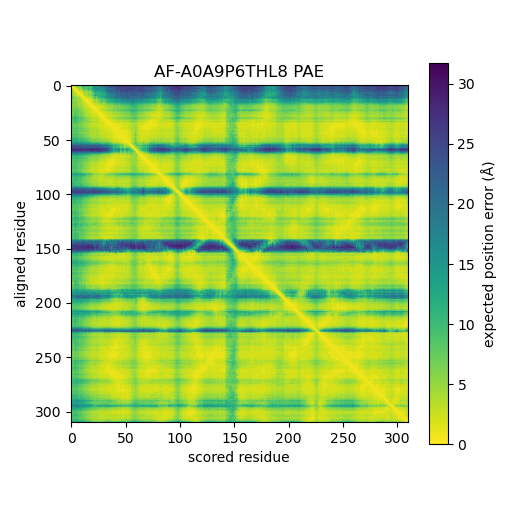A O 1
ATOM 2206 N N . GLU A 1 289 ? 2.554 7.228 21.489 1.00 93.81 289 GLU A N 1
ATOM 2207 C CA . GLU A 1 289 ? 1.791 8.473 21.491 1.00 93.81 289 GLU A CA 1
ATOM 2208 C C . GLU A 1 289 ? 0.309 8.203 21.214 1.00 93.81 289 GLU A C 1
ATOM 2210 O O . GLU A 1 289 ? -0.060 7.251 20.535 1.00 93.81 289 GLU A O 1
ATOM 2215 N N . THR A 1 290 ? -0.568 9.067 21.724 1.00 93.25 290 THR A N 1
ATOM 2216 C CA . THR A 1 290 ? -2.007 9.005 21.417 1.00 93.25 290 THR A CA 1
ATOM 2217 C C . THR A 1 290 ? -2.384 10.154 20.503 1.00 93.25 290 THR A C 1
ATOM 2219 O O . THR A 1 290 ? -1.804 11.237 20.587 1.00 93.25 290 THR A O 1
ATOM 2222 N N . TRP A 1 291 ? -3.399 9.944 19.673 1.00 88.81 291 TRP A N 1
ATOM 2223 C CA . TRP A 1 291 ? -3.982 10.999 18.855 1.00 88.81 291 TRP A CA 1
ATOM 2224 C C . TRP A 1 291 ? -5.475 11.142 19.156 1.00 88.81 291 TRP A C 1
ATOM 2226 O O . TRP A 1 291 ? -6.133 10.179 19.549 1.00 88.81 291 TRP A O 1
ATOM 2236 N N . SER A 1 292 ? -6.008 12.354 18.999 1.00 89.88 292 SER A N 1
ATOM 2237 C CA . SER A 1 292 ? -7.410 12.653 19.309 1.00 89.88 292 SER A CA 1
ATOM 2238 C C . SER A 1 292 ? -8.281 12.656 18.055 1.00 89.88 292 SER A C 1
ATOM 2240 O O . SER A 1 292 ? -7.975 13.336 17.071 1.00 89.88 292 SER A O 1
ATOM 2242 N N . LEU A 1 293 ? -9.412 11.961 18.132 1.00 89.44 293 LEU A N 1
ATOM 2243 C CA . LEU A 1 293 ? -10.558 12.145 17.251 1.00 89.44 293 LEU A CA 1
ATOM 2244 C C . LEU A 1 293 ? -11.210 13.519 17.506 1.00 89.44 293 LEU A C 1
ATOM 2246 O O . LEU A 1 293 ? -10.966 14.164 18.528 1.00 89.44 293 LEU A O 1
ATOM 2250 N N . LYS A 1 294 ? -12.060 13.986 16.581 1.00 84.19 294 LYS A N 1
ATOM 2251 C CA . LYS A 1 294 ? -12.682 15.326 16.613 1.00 84.19 294 LYS A CA 1
ATOM 2252 C C . LYS A 1 294 ? -13.429 15.670 17.907 1.00 84.19 294 LYS A C 1
ATOM 2254 O O . LYS A 1 294 ? -13.527 16.853 18.215 1.00 84.19 294 LYS A O 1
ATOM 2259 N N . HIS A 1 295 ? -13.939 14.686 18.649 1.00 81.81 295 HIS A N 1
ATOM 2260 C CA . HIS A 1 295 ? -14.632 14.906 19.928 1.00 81.81 295 HIS A CA 1
ATOM 2261 C C . HIS A 1 295 ? -13.799 14.500 21.153 1.00 81.81 295 HIS A C 1
ATOM 2263 O O . HIS A 1 295 ? -14.325 14.373 22.254 1.00 81.81 295 HIS A O 1
ATOM 2269 N N . GLY A 1 296 ? -12.485 14.333 20.982 1.00 83.00 296 GLY A N 1
ATOM 2270 C CA . GLY A 1 296 ? -11.544 14.125 22.080 1.00 83.00 296 GLY A CA 1
ATOM 2271 C C . GLY A 1 296 ? -11.322 12.668 22.484 1.00 83.00 296 GLY A C 1
ATOM 2272 O O . GLY A 1 296 ? -10.444 12.426 23.313 1.00 83.00 296 GLY A O 1
ATOM 2273 N N . GLN A 1 297 ? -12.036 11.700 21.891 1.00 88.56 297 GLN A N 1
ATOM 2274 C CA . GLN A 1 297 ? -11.680 10.285 22.031 1.00 88.56 297 GLN A CA 1
ATOM 2275 C C . GLN A 1 297 ? -10.244 10.068 21.558 1.00 88.56 297 GLN A C 1
ATOM 2277 O O . GLN A 1 297 ? -9.856 10.518 20.479 1.00 88.56 297 GLN A O 1
ATOM 2282 N N . LYS A 1 298 ? -9.448 9.393 22.382 1.00 92.19 298 LYS A N 1
ATOM 2283 C CA . LYS A 1 298 ? -8.057 9.092 22.066 1.00 92.19 298 LYS A CA 1
ATOM 2284 C C . LYS A 1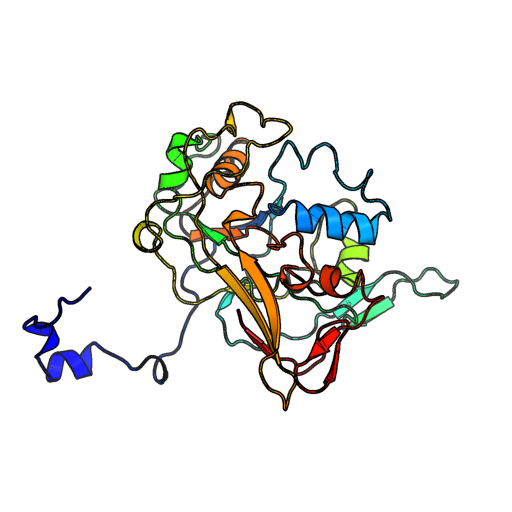 298 ? -7.954 7.726 21.417 1.00 92.19 298 LYS A C 1
ATOM 2286 O O . LYS A 1 298 ? -8.653 6.797 21.810 1.00 92.19 298 LYS A O 1
ATOM 2291 N N . ARG A 1 299 ? -7.041 7.615 20.461 1.00 92.44 299 ARG A N 1
ATOM 2292 C CA . ARG A 1 299 ? -6.672 6.361 19.817 1.00 92.44 299 ARG A CA 1
ATOM 2293 C C . ARG A 1 299 ? -5.161 6.207 19.817 1.00 92.44 299 ARG A C 1
ATOM 2295 O O . ARG A 1 299 ? -4.413 7.181 19.703 1.00 92.44 299 ARG A O 1
ATOM 2302 N N . THR A 1 300 ? -4.747 4.957 19.904 1.00 94.19 300 THR A N 1
ATOM 2303 C CA . THR A 1 300 ? -3.388 4.507 19.589 1.00 94.19 300 THR A CA 1
ATOM 2304 C C . THR A 1 300 ? -3.443 3.595 18.365 1.00 94.19 300 THR A C 1
ATOM 2306 O O . THR A 1 300 ? -2.746 3.797 17.380 1.00 94.19 300 THR A O 1
ATOM 2309 N N . TRP A 1 301 ? -4.384 2.658 18.388 1.00 95.25 301 TRP A N 1
ATOM 2310 C CA . TRP A 1 301 ? -4.704 1.743 17.298 1.00 95.25 301 TRP A CA 1
ATOM 2311 C C . TRP A 1 301 ? -6.206 1.793 17.018 1.00 95.25 301 TRP A C 1
ATOM 2313 O O . TRP A 1 301 ? -6.944 2.479 17.729 1.00 95.25 301 TRP A O 1
ATOM 2323 N N . LEU A 1 302 ? -6.659 1.083 15.989 1.00 94.38 302 LEU A N 1
ATOM 2324 C CA . LEU A 1 302 ? -8.082 0.926 15.710 1.00 94.38 302 LEU A CA 1
ATOM 2325 C C . LEU A 1 302 ? -8.752 0.068 16.788 1.00 94.38 302 LEU A C 1
ATOM 2327 O O . LEU A 1 302 ? -8.313 -1.050 17.091 1.00 94.38 302 LEU A O 1
ATOM 2331 N N . GLU A 1 303 ? -9.855 0.577 17.322 1.00 94.00 303 GLU A N 1
ATOM 2332 C CA . GLU A 1 303 ? -10.713 -0.119 18.278 1.00 94.00 303 GLU A CA 1
ATOM 2333 C C . GLU A 1 303 ? -11.872 -0.822 17.559 1.00 94.00 303 GLU A C 1
ATOM 2335 O O . GLU A 1 303 ? -12.223 -0.511 16.416 1.00 94.00 303 GLU A O 1
ATOM 2340 N N . ASP A 1 304 ? -12.475 -1.809 18.221 1.00 93.62 304 ASP A N 1
ATOM 2341 C CA . ASP A 1 304 ? -13.643 -2.492 17.669 1.00 93.62 304 ASP A CA 1
ATOM 2342 C C . ASP A 1 304 ? -14.811 -1.512 17.504 1.00 93.62 304 ASP A C 1
ATOM 2344 O O . ASP A 1 304 ? -15.147 -0.746 18.405 1.00 93.62 304 ASP A O 1
ATOM 2348 N N . GLY A 1 305 ? -15.432 -1.534 16.323 1.00 91.62 305 GLY A N 1
ATOM 2349 C CA . GLY A 1 305 ? -16.497 -0.600 15.954 1.00 91.62 305 GLY A CA 1
ATOM 2350 C C . GLY A 1 305 ? -16.017 0.695 15.292 1.00 91.62 305 GLY A C 1
ATOM 2351 O O . GLY A 1 305 ? -16.852 1.418 14.743 1.00 91.62 305 GLY A O 1
ATOM 2352 N N . ASP A 1 306 ? -14.707 0.975 15.257 1.00 92.44 306 ASP A N 1
ATOM 2353 C CA . ASP A 1 306 ? -14.189 2.097 14.471 1.00 92.44 306 ASP A CA 1
ATOM 2354 C C . ASP A 1 306 ? -14.494 1.885 12.979 1.00 92.44 306 ASP A C 1
ATOM 2356 O O . ASP A 1 306 ? -14.311 0.809 12.405 1.00 92.44 306 ASP A O 1
ATOM 2360 N N . LEU A 1 307 ? -14.945 2.940 12.310 1.00 91.44 307 LEU A N 1
ATOM 2361 C CA . LEU A 1 307 ? -15.223 2.983 10.880 1.00 91.44 307 LEU A CA 1
ATOM 2362 C C . LEU A 1 307 ? -14.175 3.824 10.171 1.00 91.44 307 LEU A C 1
ATOM 2364 O O . LEU A 1 307 ? -13.701 4.830 10.700 1.00 91.44 307 LEU A O 1
ATOM 2368 N N . ARG A 1 308 ? -13.840 3.415 8.949 1.00 88.50 308 ARG A N 1
ATOM 2369 C CA . ARG A 1 308 ? -12.760 3.999 8.155 1.00 88.50 308 ARG A CA 1
ATOM 2370 C C . ARG A 1 308 ? -13.237 4.374 6.759 1.00 88.50 308 ARG A C 1
ATOM 2372 O O . ARG A 1 308 ? -14.172 3.778 6.221 1.00 88.50 308 ARG A O 1
ATOM 2379 N N . LYS A 1 309 ? -12.630 5.418 6.202 1.00 88.75 309 LYS A N 1
ATOM 2380 C CA . LYS A 1 309 ? -12.893 5.937 4.856 1.00 88.75 309 LYS A CA 1
ATOM 2381 C C . LYS A 1 309 ? -11.636 6.640 4.338 1.00 88.75 309 LYS A C 1
ATOM 2383 O O . LYS A 1 309 ? -10.932 7.244 5.129 1.00 88.75 309 LYS A O 1
ATOM 2388 N N . CYS A 1 310 ? -11.394 6.607 3.039 1.00 79.12 310 CYS A N 1
ATOM 2389 C CA . CYS A 1 310 ? -10.427 7.435 2.326 1.00 79.12 310 CYS A CA 1
ATOM 2390 C C . CYS A 1 310 ? -11.158 8.408 1.363 1.00 79.12 310 CYS A C 1
ATOM 2392 O O . CYS A 1 310 ? -12.419 8.395 1.355 1.00 79.12 310 CYS A O 1
#

pLDDT: mean 87.06, std 12.2, range [37.53, 98.44]